Protein AF-A0A7S0Y245-F1 (afdb_monomer_lite)

Foldseek 3Di:
DFDKDQQDPVNCVVPDDPDDGDIDTPPPDDPCVVVVVVVVVVVVVVVVVVVVVVDDDDPPPDDPVPDDPDDDPDPPPPPPDDDPPVRLVPDPVNVVLVCLVVVVVVVLVVCLVCVLVCLCPVCCVVCVPQSDPVVSVVRSVVVVVCVVVVVVVCVVVCVVVDVVVVSVVSVVVVVVVVCVVVVD

Structure (mmCIF, N/CA/C/O backbone):
data_AF-A0A7S0Y245-F1
#
_entry.id   AF-A0A7S0Y245-F1
#
loop_
_atom_site.group_PDB
_atom_site.id
_atom_site.type_symbol
_atom_site.label_atom_id
_atom_site.label_alt_id
_atom_site.label_comp_id
_atom_site.label_asym_id
_atom_site.label_entity_id
_atom_site.label_seq_id
_atom_site.pdbx_PDB_ins_code
_atom_site.Cartn_x
_atom_site.Cartn_y
_atom_site.Cartn_z
_atom_site.occupancy
_atom_site.B_iso_or_equiv
_atom_site.auth_seq_id
_atom_site.auth_comp_id
_atom_site.auth_asym_id
_atom_site.auth_atom_id
_atom_site.pdbx_PDB_model_num
ATOM 1 N N . MET A 1 1 ? 28.113 25.162 -13.984 1.00 54.78 1 MET A N 1
ATOM 2 C CA . MET A 1 1 ? 28.474 23.832 -14.514 1.00 54.78 1 MET A CA 1
ATOM 3 C C . MET A 1 1 ? 27.223 23.240 -15.124 1.00 54.78 1 MET A C 1
ATOM 5 O O . MET A 1 1 ? 26.191 23.289 -14.471 1.00 54.78 1 MET A O 1
ATOM 9 N N . VAL A 1 2 ? 27.290 22.797 -16.376 1.00 67.00 2 VAL A N 1
ATOM 10 C CA . VAL A 1 2 ? 26.172 22.133 -17.057 1.00 67.00 2 VAL A CA 1
ATOM 11 C C . VAL A 1 2 ? 26.374 20.635 -16.874 1.00 67.00 2 VAL A C 1
ATOM 13 O O . VAL A 1 2 ? 27.465 20.142 -17.151 1.00 67.00 2 VAL A O 1
ATOM 16 N N . GLU A 1 3 ? 25.368 19.943 -16.348 1.00 74.00 3 GLU A N 1
ATOM 17 C CA . GLU A 1 3 ? 25.430 18.500 -16.125 1.00 74.00 3 GLU A CA 1
ATOM 18 C C . GLU A 1 3 ? 25.035 17.766 -17.405 1.00 74.00 3 GLU A C 1
ATOM 20 O O . GLU A 1 3 ? 24.059 18.112 -18.081 1.00 74.00 3 GLU A O 1
ATOM 25 N N . VAL A 1 4 ? 25.846 16.780 -17.765 1.00 76.06 4 VAL A N 1
ATOM 26 C CA . VAL A 1 4 ? 25.784 16.113 -19.056 1.00 76.06 4 VAL A CA 1
ATOM 27 C C . VAL A 1 4 ? 25.908 14.617 -18.829 1.00 76.06 4 VAL A C 1
ATOM 29 O O . VAL A 1 4 ? 26.829 14.168 -18.148 1.00 76.06 4 VAL A O 1
ATOM 32 N N . VAL A 1 5 ? 24.989 13.851 -19.412 1.00 74.50 5 VAL A N 1
ATOM 33 C CA . VAL A 1 5 ? 24.992 12.387 -19.345 1.00 74.50 5 VAL A CA 1
ATOM 34 C C . VAL A 1 5 ? 25.409 11.845 -20.704 1.00 74.50 5 VAL A C 1
ATOM 36 O O . VAL A 1 5 ? 24.836 12.201 -21.734 1.00 74.50 5 VAL A O 1
ATOM 39 N N . VAL A 1 6 ? 26.426 10.986 -20.703 1.00 74.94 6 VAL A N 1
ATOM 40 C CA . VAL A 1 6 ? 26.866 10.260 -21.896 1.00 74.94 6 VAL A CA 1
ATOM 41 C C . VAL A 1 6 ? 26.068 8.964 -21.960 1.00 74.94 6 VAL A C 1
ATOM 43 O O . VAL A 1 6 ? 26.222 8.111 -21.091 1.00 74.94 6 VAL A O 1
ATOM 46 N N . ALA A 1 7 ? 25.198 8.832 -22.959 1.00 69.81 7 ALA A N 1
ATOM 47 C CA . ALA A 1 7 ? 24.429 7.613 -23.177 1.00 69.81 7 ALA A CA 1
ATOM 48 C C . ALA A 1 7 ? 25.234 6.651 -24.060 1.00 69.81 7 ALA A C 1
ATOM 50 O O . ALA A 1 7 ? 25.533 6.974 -25.215 1.00 69.81 7 ALA A O 1
ATOM 51 N N . GLY A 1 8 ? 25.584 5.482 -23.518 1.00 70.56 8 GLY A N 1
ATOM 52 C CA . GLY A 1 8 ? 26.242 4.409 -24.269 1.00 70.56 8 GLY A CA 1
ATOM 53 C C . GLY A 1 8 ? 25.249 3.439 -24.919 1.00 70.56 8 GLY A C 1
ATOM 54 O O . GLY A 1 8 ? 24.045 3.487 -24.657 1.00 70.56 8 GLY A O 1
ATOM 55 N N . ALA A 1 9 ? 25.759 2.491 -25.712 1.00 63.03 9 ALA A N 1
ATOM 56 C CA . ALA A 1 9 ? 24.969 1.443 -26.376 1.00 63.03 9 ALA A CA 1
ATOM 57 C C . ALA A 1 9 ? 24.029 0.677 -25.416 1.00 63.03 9 ALA A C 1
ATOM 59 O O . ALA A 1 9 ? 22.904 0.314 -25.764 1.00 63.03 9 ALA A O 1
ATOM 60 N N . SER A 1 10 ? 24.472 0.464 -24.172 1.00 63.22 10 SER A N 1
ATOM 61 C CA . SER A 1 10 ? 23.702 -0.200 -23.113 1.00 63.22 10 SER A CA 1
ATOM 62 C C . SER A 1 10 ? 22.519 0.620 -22.596 1.00 63.22 10 SER A C 1
ATOM 64 O O . SER A 1 10 ? 21.531 0.041 -22.143 1.00 63.22 10 SER A O 1
ATOM 66 N N . ASP A 1 11 ? 22.603 1.949 -22.653 1.00 63.16 11 ASP A N 1
ATOM 67 C CA . ASP A 1 11 ? 21.541 2.848 -22.194 1.00 63.16 11 ASP A CA 1
ATOM 68 C C . ASP A 1 11 ? 20.486 3.021 -23.285 1.00 63.16 11 ASP A C 1
ATOM 70 O O . ASP A 1 11 ? 19.287 2.941 -23.014 1.00 63.16 11 ASP A O 1
ATOM 74 N N . VAL A 1 12 ? 20.923 3.121 -24.542 1.00 63.62 12 VAL A N 1
ATOM 75 C CA . VAL A 1 12 ? 20.039 3.115 -25.716 1.00 63.62 12 VAL A CA 1
ATOM 76 C C . VAL A 1 12 ? 19.180 1.842 -25.752 1.00 63.62 12 VAL A C 1
ATOM 78 O O . VAL A 1 12 ? 17.969 1.912 -25.970 1.00 63.62 12 VAL A O 1
ATOM 81 N N . ALA A 1 13 ? 19.773 0.684 -25.438 1.00 61.53 13 ALA A N 1
ATOM 82 C CA . ALA A 1 13 ? 19.056 -0.588 -25.353 1.00 61.53 13 ALA A CA 1
ATOM 83 C C . ALA A 1 13 ? 18.045 -0.662 -24.187 1.00 61.53 13 ALA A C 1
ATOM 85 O O . ALA A 1 13 ? 17.036 -1.357 -24.300 1.00 61.53 13 ALA A O 1
ATOM 86 N N . LYS A 1 14 ? 18.287 0.044 -23.071 1.00 61.88 14 LYS A N 1
ATOM 87 C CA . LYS A 1 14 ? 17.397 0.052 -21.891 1.00 61.88 14 LYS A CA 1
ATOM 88 C C . LYS A 1 14 ? 16.208 1.004 -22.025 1.00 61.88 14 LYS A C 1
ATOM 90 O O . LYS A 1 14 ? 15.154 0.712 -21.462 1.00 61.88 14 LYS A O 1
ATOM 95 N N . TYR A 1 15 ? 16.368 2.127 -22.726 1.00 63.91 15 TYR A N 1
ATOM 96 C CA . TYR A 1 15 ? 15.364 3.199 -22.766 1.00 63.91 15 TYR A CA 1
ATOM 97 C C . TYR A 1 15 ? 14.567 3.288 -24.081 1.00 63.91 15 TYR A C 1
ATOM 99 O O . TYR A 1 15 ? 13.539 3.961 -24.111 1.00 63.91 15 TYR A O 1
ATOM 107 N N . GLY A 1 16 ? 14.947 2.537 -25.122 1.00 61.72 16 GLY A N 1
ATOM 108 C CA . GLY A 1 16 ? 14.092 2.288 -26.289 1.00 61.72 16 GLY A CA 1
ATOM 109 C C . GLY A 1 16 ? 14.077 3.384 -27.366 1.00 61.72 16 GLY A C 1
ATOM 110 O O . GLY A 1 16 ? 14.653 4.459 -27.219 1.00 61.72 16 GLY A O 1
ATOM 111 N N . ALA A 1 17 ? 13.445 3.037 -28.497 1.00 52.50 17 ALA A N 1
ATOM 112 C CA . ALA A 1 17 ? 13.579 3.645 -29.825 1.00 52.50 17 ALA A CA 1
ATOM 113 C C . ALA A 1 17 ? 13.419 5.178 -29.854 1.00 52.50 17 ALA A C 1
ATOM 115 O O . ALA A 1 17 ? 12.311 5.705 -29.785 1.00 52.50 17 ALA A O 1
ATOM 116 N N . GLY A 1 18 ? 14.541 5.884 -30.003 1.00 59.34 18 GLY A N 1
ATOM 117 C CA . GLY A 1 18 ? 14.590 7.347 -30.109 1.00 59.34 18 GLY A CA 1
ATOM 118 C C . GLY A 1 18 ? 15.861 7.968 -29.529 1.00 59.34 18 GLY A C 1
ATOM 119 O O . GLY A 1 18 ? 16.191 9.101 -29.863 1.00 59.34 18 GLY A O 1
ATOM 120 N N . LEU A 1 19 ? 16.596 7.221 -28.703 1.00 64.50 19 LEU A N 1
ATOM 121 C CA . LEU A 1 19 ? 17.898 7.626 -28.177 1.00 64.50 19 LEU A CA 1
ATOM 122 C C . LEU A 1 19 ? 19.015 7.123 -29.097 1.00 64.50 19 LEU A C 1
ATOM 124 O O . LEU A 1 19 ? 19.114 5.930 -29.367 1.00 64.50 19 LEU A O 1
ATOM 128 N N . GLN A 1 20 ? 19.848 8.036 -29.589 1.00 67.94 20 GLN A N 1
ATOM 129 C CA . GLN A 1 20 ? 21.112 7.713 -30.258 1.00 67.94 20 GLN A CA 1
ATOM 130 C C . GLN A 1 20 ? 22.269 7.801 -29.255 1.00 67.94 20 GLN A C 1
ATOM 132 O O . GLN A 1 20 ? 22.167 8.510 -28.254 1.00 67.94 20 GLN A O 1
ATOM 137 N N . GLU A 1 21 ? 23.368 7.092 -29.501 1.00 68.44 21 GLU A N 1
ATOM 138 C CA . GLU A 1 21 ? 24.581 7.231 -28.689 1.00 68.44 21 GLU A CA 1
ATOM 139 C C . GLU A 1 21 ? 25.070 8.680 -28.752 1.00 68.44 21 GLU A C 1
ATOM 141 O O . GLU A 1 21 ? 25.194 9.259 -29.834 1.00 68.44 21 GLU A O 1
ATOM 146 N N . GLY A 1 22 ? 25.291 9.301 -27.596 1.00 73.44 22 GLY A N 1
ATOM 147 C CA . GLY A 1 22 ? 25.577 10.725 -27.580 1.00 73.44 22 GLY A CA 1
ATOM 148 C C . GLY A 1 22 ? 25.562 11.371 -26.208 1.00 73.44 22 GLY A C 1
ATOM 149 O O . GLY A 1 22 ? 25.354 10.746 -25.167 1.00 73.44 22 GLY A O 1
ATOM 150 N N . VAL A 1 23 ? 25.827 12.668 -26.242 1.00 72.06 23 VAL A N 1
ATOM 151 C CA . VAL A 1 23 ? 26.006 13.527 -25.080 1.00 72.06 23 VAL A CA 1
ATOM 152 C C . VAL A 1 23 ? 24.716 14.320 -24.883 1.00 72.06 23 VAL A C 1
ATOM 154 O O . VAL A 1 23 ? 24.406 15.203 -25.682 1.00 72.06 23 VAL A O 1
ATOM 157 N N . TYR A 1 24 ? 23.952 13.994 -23.841 1.00 73.44 24 TYR A N 1
ATOM 158 C CA . TYR A 1 24 ? 22.653 14.610 -23.570 1.00 73.44 24 TYR A CA 1
ATOM 159 C C . TYR A 1 24 ? 22.734 15.599 -22.409 1.00 73.44 24 TYR A C 1
ATOM 161 O O . TYR A 1 24 ? 23.321 15.320 -21.362 1.00 73.44 24 TYR A O 1
ATOM 169 N N . LEU A 1 25 ? 22.092 16.755 -22.585 1.00 73.38 25 LEU A N 1
ATOM 170 C CA . LEU A 1 25 ? 21.912 17.742 -21.524 1.00 73.38 25 LEU A CA 1
ATOM 171 C C . LEU A 1 25 ? 20.852 17.251 -20.534 1.00 73.38 25 LEU A C 1
ATOM 173 O O . LEU A 1 25 ? 19.720 16.942 -20.932 1.00 73.38 25 LEU A O 1
ATOM 177 N N . VAL A 1 26 ? 21.200 17.214 -19.246 1.00 66.88 26 VAL A N 1
ATOM 178 C CA . VAL A 1 26 ? 20.272 16.825 -18.174 1.00 66.88 26 VAL A CA 1
ATOM 179 C C . VAL A 1 26 ? 19.073 17.783 -18.161 1.00 66.88 26 VAL A C 1
ATOM 181 O O . VAL A 1 26 ? 19.237 18.998 -18.108 1.00 66.88 26 VAL A O 1
ATOM 184 N N . GLY A 1 27 ? 17.857 17.231 -18.251 1.00 67.06 27 GLY A N 1
ATOM 185 C CA . GLY A 1 27 ? 16.599 17.995 -18.246 1.00 67.06 27 GLY A CA 1
ATOM 186 C C . GLY A 1 27 ? 16.043 18.401 -19.619 1.00 67.06 27 GLY A C 1
ATOM 187 O O . GLY A 1 27 ? 14.970 18.991 -19.675 1.00 67.06 27 GLY A O 1
ATOM 188 N N . SER A 1 28 ? 16.717 18.067 -20.725 1.00 65.94 28 SER A N 1
ATOM 189 C CA . SER A 1 28 ? 16.228 18.367 -22.087 1.00 65.94 28 SER A CA 1
ATOM 190 C C . SER A 1 28 ? 15.170 17.385 -22.622 1.00 65.94 28 SER A C 1
ATOM 192 O O . SER A 1 28 ? 14.517 17.665 -23.625 1.00 65.94 28 SER A O 1
ATOM 194 N N . GLY A 1 29 ? 14.981 16.241 -21.956 1.00 67.00 29 GLY A N 1
ATOM 195 C CA . GLY A 1 29 ? 14.004 15.215 -22.329 1.00 67.00 29 GLY A CA 1
ATOM 196 C C . GLY A 1 29 ? 12.701 15.294 -21.529 1.00 67.00 29 GLY A C 1
ATOM 197 O O . GLY A 1 29 ? 12.703 15.613 -20.342 1.00 67.00 29 GLY A O 1
ATOM 198 N N . SER A 1 30 ? 11.582 14.932 -22.162 1.00 69.56 30 SER A N 1
ATOM 199 C CA . SER A 1 30 ? 10.317 14.684 -21.463 1.00 69.56 30 SER A CA 1
ATOM 200 C C . SER A 1 30 ? 10.214 13.206 -21.105 1.00 69.56 30 SER A C 1
ATOM 202 O O . SER A 1 30 ? 10.137 12.351 -21.982 1.00 69.56 30 SER A O 1
ATOM 204 N N . THR A 1 31 ? 10.172 12.895 -19.811 1.00 73.62 31 THR A N 1
ATOM 205 C CA . THR A 1 31 ? 9.970 11.523 -19.315 1.00 73.62 31 THR A CA 1
ATOM 206 C C . THR A 1 31 ? 8.516 11.058 -19.433 1.00 73.62 31 THR A C 1
ATOM 208 O O . THR A 1 31 ? 8.203 9.928 -19.069 1.00 73.62 31 THR A O 1
ATOM 211 N N . GLY A 1 32 ? 7.592 11.937 -19.854 1.00 80.00 32 GLY A N 1
ATOM 212 C CA . GLY A 1 32 ? 6.148 11.674 -19.863 1.00 80.00 32 GLY A CA 1
ATOM 213 C C . GLY A 1 32 ? 5.521 11.513 -18.468 1.00 80.00 32 GLY A C 1
ATOM 214 O O . GLY A 1 32 ? 4.297 11.459 -18.352 1.00 80.00 32 GLY A O 1
ATOM 215 N N . ALA A 1 33 ? 6.329 11.500 -17.401 1.00 82.25 33 ALA A N 1
ATOM 216 C CA . ALA A 1 33 ? 5.885 11.262 -16.031 1.00 82.25 33 ALA A CA 1
ATOM 217 C C . ALA A 1 33 ? 4.869 12.311 -15.561 1.00 82.25 33 ALA A C 1
ATOM 219 O O . ALA A 1 33 ? 3.870 11.958 -14.945 1.00 82.25 33 ALA A O 1
ATOM 220 N N . GLY A 1 34 ? 5.072 13.587 -15.913 1.00 85.88 34 GLY A N 1
ATOM 221 C CA . GLY A 1 34 ? 4.124 14.659 -15.590 1.00 85.88 34 GLY A CA 1
ATOM 222 C C . GLY A 1 34 ? 2.731 14.403 -16.171 1.00 85.88 34 GLY A C 1
ATOM 223 O O . GLY A 1 34 ? 1.740 14.457 -15.448 1.00 85.88 34 GLY A O 1
ATOM 224 N N . MET A 1 35 ? 2.654 14.018 -17.450 1.00 86.31 35 MET A N 1
ATOM 225 C CA . MET A 1 35 ? 1.385 13.666 -18.101 1.00 86.31 35 MET A CA 1
ATOM 226 C C . MET A 1 35 ? 0.756 12.406 -17.491 1.00 86.31 35 MET A C 1
ATOM 228 O O . MET A 1 35 ? -0.461 12.353 -17.301 1.00 86.31 35 MET A O 1
ATOM 232 N N . ALA A 1 36 ? 1.564 11.409 -17.125 1.00 88.94 36 ALA A N 1
ATOM 233 C CA . ALA A 1 36 ? 1.085 10.216 -16.429 1.00 88.94 36 ALA A CA 1
ATOM 234 C C . ALA A 1 36 ? 0.491 10.552 -15.045 1.00 88.94 36 ALA A C 1
ATOM 236 O O . ALA A 1 36 ? -0.599 10.092 -14.710 1.00 88.94 36 ALA A O 1
ATOM 237 N N . PHE A 1 37 ? 1.141 11.414 -14.258 1.00 91.81 37 PHE A N 1
ATOM 238 C CA . PHE A 1 37 ? 0.593 11.864 -12.976 1.00 91.81 37 PHE A CA 1
ATOM 239 C C . PHE A 1 37 ? -0.685 12.688 -13.148 1.00 91.81 37 PHE A C 1
ATOM 241 O O . PHE A 1 37 ? -1.641 12.471 -12.406 1.00 91.81 37 PHE A O 1
ATOM 248 N N . CYS A 1 38 ? -0.747 13.583 -14.139 1.00 92.75 38 CYS A N 1
ATOM 249 C CA . CYS A 1 38 ? -1.952 14.369 -14.419 1.00 92.75 38 CYS A CA 1
ATOM 250 C C . CYS A 1 38 ? -3.141 13.490 -14.833 1.00 92.75 38 CYS A C 1
ATOM 252 O O . CYS A 1 38 ? -4.253 13.698 -14.348 1.00 92.75 38 CYS A O 1
ATOM 254 N N . THR A 1 39 ? -2.918 12.494 -15.695 1.00 94.69 39 THR A N 1
ATOM 255 C CA . THR A 1 39 ? -3.976 11.556 -16.112 1.00 94.69 39 THR A CA 1
ATOM 256 C C . THR A 1 39 ? -4.468 10.707 -14.941 1.00 94.69 39 THR A C 1
ATOM 258 O O . THR A 1 39 ? -5.676 10.636 -14.713 1.00 94.69 39 THR A O 1
ATOM 261 N N . LEU A 1 40 ? -3.558 10.143 -14.140 1.00 93.56 40 LEU A N 1
ATOM 262 C CA . LEU A 1 40 ? -3.911 9.405 -12.923 1.00 93.56 40 LEU A CA 1
ATOM 263 C C . LEU A 1 40 ? -4.677 10.279 -11.923 1.00 93.56 40 LEU A C 1
ATOM 265 O O . LEU A 1 40 ? -5.708 9.848 -11.413 1.00 93.56 40 LEU A O 1
ATOM 269 N N . ALA A 1 41 ? -4.223 11.510 -11.675 1.00 93.06 41 ALA A N 1
ATOM 270 C CA . ALA A 1 41 ? -4.887 12.442 -10.766 1.00 93.06 41 ALA A CA 1
ATOM 271 C C . ALA A 1 41 ? -6.304 12.796 -11.239 1.00 93.06 41 ALA A C 1
ATOM 273 O O . ALA A 1 41 ? -7.236 12.776 -10.435 1.00 93.06 41 ALA A O 1
ATOM 274 N N . GLY A 1 42 ? -6.486 13.065 -12.536 1.00 96.62 42 GLY A N 1
ATOM 275 C CA . GLY A 1 42 ? -7.797 13.357 -13.118 1.00 96.62 42 GLY A CA 1
ATOM 276 C C . GLY A 1 42 ? -8.774 12.190 -12.972 1.00 96.62 42 GLY A C 1
ATOM 277 O O . GLY A 1 42 ? -9.888 12.373 -12.477 1.00 96.62 42 GLY A O 1
ATOM 278 N N . VAL A 1 43 ? -8.336 10.976 -13.323 1.00 96.75 43 VAL A N 1
ATOM 279 C CA . VAL A 1 43 ? -9.145 9.754 -13.178 1.00 96.75 43 VAL A CA 1
ATOM 280 C C . VAL A 1 43 ? -9.493 9.495 -11.710 1.00 96.75 43 VAL A C 1
ATOM 282 O O . VAL A 1 43 ? -10.648 9.213 -11.388 1.00 96.75 43 VAL A O 1
ATOM 285 N N . HIS A 1 44 ? -8.521 9.623 -10.805 1.00 93.44 44 HIS A N 1
ATOM 286 C CA . HIS A 1 44 ? -8.737 9.376 -9.381 1.00 93.44 44 HIS A CA 1
ATOM 287 C C . HIS A 1 44 ? -9.684 10.409 -8.757 1.00 93.44 44 HIS A C 1
ATOM 289 O O . HIS A 1 44 ? -10.572 10.047 -7.988 1.00 93.44 44 HIS A O 1
ATOM 295 N N . CYS A 1 45 ? -9.550 11.682 -9.137 1.00 95.25 45 CYS A N 1
ATOM 296 C CA . CYS A 1 45 ? -10.450 12.752 -8.714 1.00 95.25 45 CYS A CA 1
ATOM 297 C C . CYS A 1 45 ? -11.895 12.470 -9.152 1.00 95.25 45 CYS A C 1
ATOM 299 O O . CYS A 1 45 ? -12.805 12.485 -8.322 1.00 95.25 45 CYS A O 1
ATOM 301 N N . ALA A 1 46 ? -12.102 12.120 -10.425 1.00 95.56 46 ALA A N 1
ATOM 302 C CA . ALA A 1 46 ? -13.426 11.777 -10.941 1.00 95.56 46 ALA A CA 1
ATOM 303 C C . ALA A 1 46 ? -14.049 10.588 -10.186 1.00 95.56 46 ALA A C 1
ATOM 305 O O . ALA A 1 46 ? -15.208 10.655 -9.775 1.00 95.56 46 ALA A O 1
ATOM 306 N N . ALA A 1 47 ? -13.271 9.530 -9.938 1.00 94.06 47 ALA A N 1
ATOM 307 C CA . ALA A 1 47 ? -13.733 8.366 -9.183 1.00 94.06 47 ALA A CA 1
ATOM 308 C C . ALA A 1 47 ? -14.139 8.720 -7.739 1.00 94.06 47 ALA A C 1
ATOM 310 O O . ALA A 1 47 ? -15.176 8.257 -7.260 1.00 94.06 47 ALA A O 1
ATOM 311 N N . MET A 1 48 ? -13.364 9.568 -7.056 1.00 93.75 48 MET A N 1
ATOM 312 C CA . MET A 1 48 ? -13.664 10.004 -5.686 1.00 93.75 48 MET A CA 1
ATOM 313 C C . MET A 1 48 ? -14.920 10.880 -5.613 1.00 93.75 48 MET A C 1
ATOM 315 O O . MET A 1 48 ? -15.733 10.700 -4.704 1.00 93.75 48 MET A O 1
ATOM 319 N N . LEU A 1 49 ? -15.126 11.777 -6.583 1.00 93.88 49 LEU A N 1
ATOM 320 C CA . LEU A 1 49 ? -16.341 12.595 -6.673 1.00 93.88 49 LEU A CA 1
ATOM 321 C C . LEU A 1 49 ? -17.588 11.726 -6.847 1.00 93.88 49 LEU A C 1
ATOM 323 O O . LEU A 1 49 ? -18.554 11.885 -6.099 1.00 93.88 49 LEU A O 1
ATOM 327 N N . VAL A 1 50 ? -17.535 10.758 -7.764 1.00 94.19 50 VAL A N 1
ATOM 328 C CA . VAL A 1 50 ? -18.617 9.786 -7.962 1.00 94.19 50 VAL A CA 1
ATOM 329 C C . VAL A 1 50 ? -18.873 8.990 -6.678 1.00 94.19 50 VAL A C 1
ATOM 331 O O . VAL A 1 50 ? -20.021 8.864 -6.257 1.00 94.19 50 VAL A O 1
ATOM 334 N N . GLY A 1 51 ? -17.820 8.514 -6.005 1.00 89.19 51 GLY A N 1
ATOM 335 C CA . GLY A 1 51 ? -17.932 7.802 -4.728 1.00 89.19 51 GLY A CA 1
ATOM 336 C C . GLY A 1 51 ? -18.611 8.632 -3.634 1.00 89.19 51 GLY A C 1
ATOM 337 O O . GLY A 1 51 ? -19.495 8.132 -2.938 1.00 89.19 51 GLY A O 1
ATOM 338 N N . SER A 1 52 ? -18.260 9.915 -3.520 1.00 89.06 52 SER A N 1
ATOM 339 C CA . SER A 1 52 ? -18.841 10.823 -2.522 1.00 89.06 52 SER A CA 1
ATOM 340 C C . SER A 1 52 ? -20.359 10.985 -2.651 1.00 89.06 52 SER A C 1
ATOM 342 O O . SER A 1 52 ? -21.046 11.137 -1.644 1.00 89.06 52 SER A O 1
ATOM 344 N N . TRP A 1 53 ? -20.909 10.874 -3.865 1.00 89.50 53 TRP A N 1
ATOM 345 C CA . TRP A 1 53 ? -22.356 10.943 -4.081 1.00 89.50 53 TRP A CA 1
ATOM 346 C C . TRP A 1 53 ? -23.105 9.698 -3.594 1.00 89.50 53 TRP A C 1
ATOM 348 O O . TRP A 1 53 ? -24.292 9.791 -3.266 1.00 89.50 53 TRP A O 1
ATOM 358 N N . PHE A 1 54 ? -22.430 8.548 -3.511 1.00 87.25 54 PHE A N 1
ATOM 359 C CA . PHE A 1 54 ? -23.021 7.300 -3.026 1.00 87.25 54 PHE A CA 1
ATOM 360 C C . PHE A 1 54 ? -22.998 7.172 -1.498 1.00 87.25 54 PHE A C 1
ATOM 362 O O . PHE A 1 54 ? -23.896 6.551 -0.926 1.00 87.25 54 PHE A O 1
ATOM 369 N N . PHE A 1 55 ? -22.014 7.766 -0.817 1.00 81.38 55 PHE A N 1
ATOM 370 C CA . PHE A 1 55 ? -21.914 7.690 0.641 1.00 81.38 55 PHE A CA 1
ATOM 371 C C . PHE A 1 55 ? -22.872 8.673 1.324 1.00 81.38 55 PHE A C 1
ATOM 373 O O . PHE A 1 55 ? -22.607 9.868 1.427 1.00 81.38 55 PHE A O 1
ATOM 380 N N . LYS A 1 56 ? -23.984 8.155 1.853 1.00 79.44 56 LYS A N 1
ATOM 381 C CA . LYS A 1 56 ? -24.878 8.890 2.758 1.00 79.44 56 LYS A CA 1
ATOM 382 C C . LYS A 1 56 ? -24.798 8.292 4.152 1.00 79.44 56 LYS A C 1
ATOM 384 O O . LYS A 1 56 ? -24.870 7.074 4.306 1.00 79.44 56 LYS A O 1
ATOM 389 N N . LEU A 1 57 ? -24.674 9.149 5.163 1.00 77.81 57 LEU A N 1
ATOM 390 C CA . LEU A 1 57 ? -24.737 8.700 6.547 1.00 77.81 57 LEU A CA 1
ATOM 391 C C . LEU A 1 57 ? -26.158 8.198 6.852 1.00 77.81 57 LEU A C 1
ATOM 393 O O . LEU A 1 57 ? -27.134 8.834 6.434 1.00 77.81 57 LEU A O 1
ATOM 397 N N . PRO A 1 58 ? -26.298 7.071 7.570 1.00 79.44 58 PRO A N 1
ATOM 398 C CA . PRO A 1 58 ? -27.589 6.678 8.111 1.00 79.44 58 PRO A CA 1
ATOM 399 C C . PRO A 1 58 ? -28.089 7.764 9.072 1.00 79.44 58 PRO A C 1
ATOM 401 O O . PRO A 1 58 ? -27.300 8.456 9.712 1.00 79.44 58 PRO A O 1
ATOM 404 N N . ARG A 1 59 ? -29.413 7.924 9.159 1.00 77.94 59 ARG A N 1
ATOM 405 C CA . ARG A 1 59 ? -30.027 8.844 10.126 1.00 77.94 59 ARG A CA 1
ATOM 406 C C . ARG A 1 59 ? -29.705 8.394 11.550 1.00 77.94 59 ARG A C 1
ATOM 408 O O . ARG A 1 59 ? -29.628 7.191 11.810 1.00 77.94 59 ARG A O 1
ATOM 415 N N . ASP A 1 60 ? -29.597 9.353 12.463 1.00 74.88 60 ASP A N 1
ATOM 416 C CA . ASP A 1 60 ? -29.420 9.069 13.885 1.00 74.88 60 ASP A CA 1
ATOM 417 C C . ASP A 1 60 ? -30.541 8.145 14.386 1.00 74.88 60 ASP A C 1
ATOM 419 O O . ASP A 1 60 ? -31.725 8.378 14.137 1.00 74.88 60 ASP A O 1
ATOM 423 N N . GLY A 1 61 ? -30.157 7.048 15.045 1.00 73.38 61 GLY A N 1
ATOM 424 C CA . GLY A 1 61 ? -31.089 6.038 15.558 1.00 73.38 61 GLY A CA 1
ATOM 425 C C . GLY A 1 61 ? -31.602 5.021 14.531 1.00 73.38 61 GLY A C 1
ATOM 426 O O . GLY A 1 61 ? -32.492 4.235 14.858 1.00 73.38 61 GLY A O 1
ATOM 427 N N . TRP A 1 62 ? -31.070 4.991 13.304 1.00 75.88 62 TRP A N 1
ATOM 428 C CA . TRP A 1 62 ? -31.432 3.953 12.338 1.00 75.88 62 TRP A CA 1
ATOM 429 C C . TRP A 1 62 ? -30.923 2.575 12.788 1.00 75.88 62 TRP A C 1
ATOM 431 O O . TRP A 1 62 ? -29.719 2.353 12.910 1.00 75.88 62 TRP A O 1
ATOM 441 N N . ALA A 1 63 ? -31.850 1.637 12.984 1.00 73.94 63 ALA A N 1
ATOM 442 C CA . ALA A 1 63 ? -31.568 0.220 13.179 1.00 73.94 63 ALA A CA 1
ATOM 443 C C . ALA A 1 63 ? -32.245 -0.599 12.062 1.00 73.94 63 ALA A C 1
ATOM 445 O O . ALA A 1 63 ? -33.359 -0.255 11.644 1.00 73.94 63 ALA A O 1
ATOM 446 N N . PRO A 1 64 ? -31.619 -1.686 11.570 1.00 77.94 64 PRO A N 1
ATOM 447 C CA . PRO A 1 64 ? -32.259 -2.573 10.606 1.00 77.94 64 PRO A CA 1
ATOM 448 C C . PRO A 1 64 ? -33.553 -3.158 11.192 1.00 77.94 64 PRO A C 1
ATOM 450 O O . PRO A 1 64 ? -33.605 -3.514 12.371 1.00 77.94 64 PRO A O 1
ATOM 453 N N . LYS A 1 65 ? -34.608 -3.292 10.375 1.00 77.12 65 LYS A N 1
ATOM 454 C CA . LYS A 1 65 ? -35.867 -3.921 10.814 1.00 77.12 65 LYS A CA 1
ATOM 455 C C . LYS A 1 65 ? -35.586 -5.339 11.331 1.00 77.12 65 LYS A C 1
ATOM 457 O O . LYS A 1 65 ? -35.069 -6.163 10.586 1.00 77.12 65 LYS A O 1
ATOM 462 N N . GLY A 1 66 ? -35.945 -5.611 12.588 1.00 78.06 66 GLY A N 1
ATOM 463 C CA . GLY A 1 66 ? -35.749 -6.917 13.232 1.00 78.06 66 GLY A CA 1
ATOM 464 C C . GLY A 1 66 ? -34.372 -7.134 13.871 1.00 78.06 66 GLY A C 1
ATOM 465 O O . GLY A 1 66 ? -34.084 -8.246 14.304 1.00 78.06 66 GLY A O 1
ATOM 466 N N . TRP A 1 67 ? -33.517 -6.109 13.951 1.00 72.88 67 TRP A N 1
ATOM 467 C CA . TRP A 1 67 ? -32.220 -6.229 14.614 1.00 72.88 67 TRP A CA 1
ATOM 468 C C . TRP A 1 67 ? -32.363 -6.150 16.138 1.00 72.88 67 TRP A C 1
ATOM 470 O O . TRP A 1 67 ? -32.626 -5.086 16.698 1.00 72.88 67 TRP A O 1
ATOM 480 N N . THR A 1 68 ? -32.178 -7.281 16.816 1.00 70.81 68 THR A N 1
ATOM 481 C CA . THR A 1 68 ? -31.997 -7.339 18.270 1.00 70.81 68 THR A CA 1
ATOM 482 C C . THR A 1 68 ? -30.501 -7.341 18.586 1.00 70.81 68 THR A C 1
ATOM 484 O O . THR A 1 68 ? -29.781 -8.163 18.010 1.00 70.81 68 THR A O 1
ATOM 487 N N . PRO A 1 69 ? -30.005 -6.466 19.479 1.00 69.75 69 PRO A N 1
ATOM 488 C CA . PRO A 1 69 ? -28.587 -6.427 19.810 1.00 69.75 69 PRO A CA 1
ATOM 489 C C . PRO A 1 69 ? -28.141 -7.787 20.373 1.00 69.75 69 PRO A C 1
ATOM 491 O O . PRO A 1 69 ? -28.823 -8.332 21.246 1.00 69.75 69 PRO A O 1
ATOM 494 N N . PRO A 1 70 ? -27.025 -8.362 19.885 1.00 68.56 70 PRO A N 1
ATOM 495 C CA . PRO A 1 70 ? -26.520 -9.620 20.414 1.00 68.56 70 PRO A CA 1
ATOM 496 C C . PRO A 1 70 ? -26.182 -9.459 21.906 1.00 68.56 70 PRO A C 1
ATOM 498 O O . PRO A 1 70 ? -25.637 -8.419 22.293 1.00 68.56 70 PRO A O 1
ATOM 501 N N . PRO A 1 71 ? -26.498 -10.456 22.754 1.00 61.22 71 PRO A N 1
ATOM 502 C CA . PRO A 1 71 ? -26.206 -10.386 24.180 1.00 61.22 71 PRO A CA 1
ATOM 503 C C . PRO A 1 71 ? -24.699 -10.204 24.381 1.00 61.22 71 PRO A C 1
ATOM 505 O O . PRO A 1 71 ? -23.898 -10.988 23.867 1.00 61.22 71 PRO A O 1
ATOM 508 N N . GLN A 1 72 ? -24.303 -9.149 25.102 1.00 57.69 72 GLN A N 1
ATOM 509 C CA . GLN A 1 72 ? -22.896 -8.951 25.434 1.00 57.69 72 GLN A CA 1
ATOM 510 C C . GLN A 1 72 ? -22.421 -10.119 26.314 1.00 57.69 72 GLN A C 1
ATOM 512 O O . GLN A 1 72 ? -23.062 -10.412 27.327 1.00 57.69 72 GLN A O 1
ATOM 517 N N . PRO A 1 73 ? -21.309 -10.789 25.963 1.00 55.00 73 PRO A N 1
ATOM 518 C CA . PRO A 1 73 ? -20.774 -11.857 26.790 1.00 55.00 73 PRO A CA 1
ATOM 519 C C . PRO A 1 73 ? -20.375 -11.304 28.163 1.00 55.00 73 PRO A C 1
ATOM 521 O O . PRO A 1 73 ? -19.683 -10.286 28.258 1.00 55.00 73 PRO A O 1
ATOM 524 N N . ALA A 1 74 ? -20.803 -11.979 29.232 1.00 41.81 74 ALA A N 1
ATOM 525 C CA . ALA A 1 74 ? -20.425 -11.638 30.599 1.00 41.81 74 ALA A CA 1
ATOM 526 C C . ALA A 1 74 ? -18.888 -11.654 30.726 1.00 41.81 74 ALA A C 1
ATOM 528 O O . ALA A 1 74 ? -18.251 -12.679 30.494 1.00 41.81 74 ALA A O 1
ATOM 529 N N . GLY A 1 75 ? -18.289 -10.497 31.030 1.00 50.34 75 GLY A N 1
ATOM 530 C CA . GLY A 1 75 ? -16.831 -10.316 31.092 1.00 50.34 75 GLY A CA 1
ATOM 531 C C . GLY A 1 75 ? -16.194 -9.659 29.860 1.00 50.34 75 GLY A C 1
ATOM 532 O O . GLY A 1 75 ? -14.976 -9.475 29.829 1.00 50.34 75 GLY A O 1
ATOM 533 N N . SER A 1 76 ? -16.975 -9.258 28.852 1.00 45.41 76 SER A N 1
ATOM 534 C CA . SER A 1 76 ? -16.450 -8.428 27.766 1.00 45.41 76 SER A CA 1
ATOM 535 C C . SER A 1 76 ? -16.190 -7.005 28.282 1.00 45.41 76 SER A C 1
ATOM 537 O O . SER A 1 76 ? -17.115 -6.280 28.633 1.00 45.41 76 SER A O 1
ATOM 539 N N . VAL A 1 77 ? -14.925 -6.574 28.287 1.00 50.06 77 VAL A N 1
ATOM 540 C CA . VAL A 1 77 ? -14.519 -5.165 28.504 1.00 50.06 77 VAL A CA 1
ATOM 541 C C . VAL A 1 77 ? -14.803 -4.322 27.247 1.00 50.06 77 VAL A C 1
ATOM 543 O O . VAL A 1 77 ? -14.175 -3.294 26.998 1.00 50.06 77 VAL A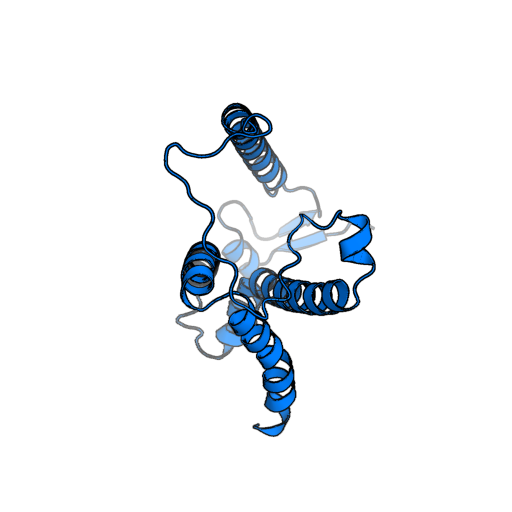 O 1
ATOM 546 N N . VAL A 1 78 ? -15.728 -4.767 26.392 1.00 53.34 78 VAL A N 1
ATOM 547 C CA . VAL A 1 78 ? -16.223 -3.964 25.278 1.00 53.34 78 VAL A CA 1
ATOM 548 C C . VAL A 1 78 ? -17.197 -2.979 25.902 1.00 53.34 78 VAL A C 1
ATOM 550 O O . VAL A 1 78 ? -18.372 -3.292 26.079 1.00 53.34 78 VAL A O 1
ATOM 553 N N . ALA A 1 79 ? -16.654 -1.834 26.327 1.00 49.81 79 ALA A N 1
ATOM 554 C CA . ALA A 1 79 ? -17.387 -0.740 26.951 1.00 49.81 79 ALA A CA 1
ATOM 555 C C . ALA A 1 79 ? -18.780 -0.609 26.320 1.00 49.81 79 ALA A C 1
ATOM 557 O O . ALA A 1 79 ? -18.898 -0.488 25.100 1.00 49.81 79 ALA A O 1
ATOM 558 N N . SER A 1 80 ? -19.832 -0.659 27.144 1.00 49.19 80 SER A N 1
ATOM 559 C CA . SER A 1 80 ? -21.237 -0.605 26.717 1.00 49.19 80 SER A CA 1
ATOM 560 C C . SER A 1 80 ? -21.657 0.784 26.199 1.00 49.19 80 SER A C 1
ATOM 562 O O . SER A 1 80 ? -22.800 1.206 26.353 1.00 49.19 80 SER A O 1
ATOM 564 N N . GLY A 1 81 ? -20.729 1.523 25.603 1.00 54.16 81 GLY A N 1
ATOM 565 C CA . GLY A 1 81 ? -20.920 2.851 25.061 1.00 54.16 81 GLY A CA 1
ATOM 566 C C . GLY A 1 81 ? -19.788 3.163 24.095 1.00 54.16 81 GLY A C 1
ATOM 567 O O . GLY A 1 81 ? -18.631 2.814 24.334 1.00 54.16 81 GLY A O 1
ATOM 568 N N . SER A 1 82 ? -20.129 3.817 22.990 1.00 58.22 82 SER A N 1
ATOM 569 C CA . SER A 1 82 ? -19.168 4.421 22.074 1.00 58.22 82 SER A CA 1
ATOM 570 C C . SER A 1 82 ? -18.218 5.324 22.864 1.00 58.22 82 SER A C 1
ATOM 572 O O . SER A 1 82 ? -18.599 6.421 23.275 1.00 58.22 82 SER A O 1
ATOM 574 N N . MET A 1 83 ? -16.990 4.864 23.119 1.00 65.25 83 MET A N 1
ATOM 575 C CA . MET A 1 83 ? -15.975 5.714 23.732 1.00 65.25 83 MET A CA 1
ATOM 576 C C . MET A 1 83 ? -15.661 6.859 22.771 1.00 65.25 83 MET A C 1
ATOM 578 O O . MET A 1 83 ? -15.317 6.633 21.612 1.00 65.25 83 MET A O 1
ATOM 582 N N . GLY A 1 84 ? -15.786 8.097 23.252 1.00 71.69 84 GLY A N 1
ATOM 583 C CA . GLY A 1 84 ? -15.370 9.268 22.489 1.00 71.69 84 GLY A CA 1
ATOM 584 C C . GLY A 1 84 ? -13.876 9.200 22.157 1.00 71.69 84 GLY A C 1
ATOM 585 O O . GLY A 1 84 ? -13.081 8.673 22.936 1.00 71.69 84 GLY A O 1
ATOM 586 N N . HIS A 1 85 ? -13.484 9.763 21.014 1.00 77.19 85 HIS A N 1
ATOM 587 C CA . HIS A 1 85 ? -12.103 9.748 20.512 1.00 77.19 85 HIS A CA 1
ATOM 588 C C . HIS A 1 85 ? -11.072 10.228 21.556 1.00 77.19 85 HIS A C 1
ATOM 590 O O . HIS A 1 85 ? -10.037 9.591 21.738 1.00 77.19 85 HIS A O 1
ATOM 596 N N . LEU A 1 86 ? -11.391 11.282 22.319 1.00 81.06 86 LEU A N 1
ATOM 597 C CA . LEU A 1 86 ? -10.528 11.798 23.391 1.00 81.06 86 LEU A CA 1
ATOM 598 C C . LEU A 1 86 ? -10.333 10.805 24.541 1.00 81.06 86 LEU A C 1
ATOM 600 O O . LEU A 1 86 ? -9.275 10.789 25.163 1.00 81.06 86 LEU A O 1
ATOM 604 N N . GLN A 1 87 ? -11.340 9.982 24.838 1.00 80.12 87 GLN A N 1
ATOM 605 C CA . GLN A 1 87 ? -11.240 8.967 25.882 1.00 80.12 87 GLN A CA 1
ATOM 606 C C . GLN A 1 87 ? -10.423 7.768 25.396 1.00 80.12 87 GLN A C 1
ATOM 608 O O . GLN A 1 87 ? -9.617 7.240 26.156 1.00 80.12 87 GLN A O 1
ATOM 613 N N . ALA A 1 88 ? -10.567 7.388 24.122 1.00 80.06 88 ALA A N 1
ATOM 614 C CA . ALA A 1 88 ? -9.778 6.319 23.517 1.00 80.06 88 ALA A CA 1
ATOM 615 C C . ALA A 1 88 ? -8.274 6.648 23.516 1.00 80.06 88 ALA A C 1
ATOM 617 O O . ALA A 1 88 ? -7.471 5.811 23.923 1.00 80.06 88 ALA A O 1
ATOM 618 N N . MET A 1 89 ? -7.891 7.880 23.160 1.00 84.88 89 MET A N 1
ATOM 619 C CA . MET A 1 89 ? -6.483 8.311 23.146 1.00 84.88 89 MET A CA 1
ATOM 620 C C . MET A 1 89 ? -5.823 8.327 24.531 1.00 84.88 89 MET A C 1
ATOM 622 O O . MET A 1 89 ? -4.609 8.213 24.624 1.00 84.88 89 MET A O 1
ATOM 626 N N . LYS A 1 90 ? -6.598 8.447 25.615 1.00 84.56 90 LYS A N 1
ATOM 627 C CA . LYS A 1 90 ? -6.062 8.393 26.986 1.00 84.56 90 LYS A CA 1
ATOM 628 C C . LYS A 1 90 ? -5.719 6.974 27.439 1.00 84.56 90 LYS A C 1
ATOM 630 O O . LYS A 1 90 ? -5.063 6.807 28.464 1.00 84.56 90 LYS A O 1
ATOM 635 N N . THR A 1 91 ? -6.178 5.951 26.720 1.00 86.38 91 THR A N 1
ATOM 636 C CA . THR A 1 91 ? -5.918 4.560 27.091 1.00 86.38 91 THR A CA 1
ATOM 637 C C . THR A 1 91 ? -4.533 4.119 26.605 1.00 86.38 91 THR A C 1
ATOM 639 O O . THR A 1 91 ? -4.196 4.345 25.441 1.00 86.38 91 THR A O 1
ATOM 642 N N . PRO A 1 92 ? -3.713 3.452 27.439 1.00 82.00 92 PRO A N 1
ATOM 643 C CA . PRO A 1 92 ? -2.415 2.938 26.994 1.00 82.00 92 PRO A CA 1
ATOM 644 C C . PRO A 1 92 ? -2.565 1.879 25.891 1.00 82.00 92 PRO A C 1
ATOM 646 O O . PRO A 1 92 ? -1.691 1.741 25.036 1.00 82.00 92 PRO A O 1
ATOM 649 N N . GLN A 1 93 ? -3.700 1.169 25.858 1.00 82.06 93 GLN A N 1
ATOM 650 C CA . GLN A 1 93 ? -4.016 0.189 24.819 1.00 82.06 93 GLN A CA 1
ATOM 651 C C . GLN A 1 93 ? -4.058 0.820 23.420 1.00 82.06 93 GLN A C 1
ATOM 653 O O . GLN A 1 93 ? -3.635 0.174 22.464 1.00 82.06 93 GLN A O 1
ATOM 658 N N . PHE A 1 94 ? -4.512 2.072 23.287 1.00 84.56 94 PHE A N 1
ATOM 659 C CA . PHE A 1 94 ? -4.534 2.772 22.001 1.00 84.56 94 PHE A CA 1
ATOM 660 C C . PHE A 1 94 ? -3.130 2.899 21.406 1.00 84.56 94 PHE A C 1
ATOM 662 O O . PHE A 1 94 ? -2.922 2.536 20.251 1.00 84.56 94 PHE A O 1
ATOM 669 N N . TYR A 1 95 ? -2.153 3.336 22.204 1.00 86.62 95 TYR A N 1
ATOM 670 C CA . TYR A 1 95 ? -0.777 3.504 21.737 1.00 86.62 95 TYR A CA 1
ATOM 671 C C . TYR A 1 95 ? -0.097 2.171 21.416 1.00 86.62 95 TYR A C 1
ATOM 673 O O . TYR A 1 95 ? 0.609 2.091 20.417 1.00 86.62 95 TYR A O 1
ATOM 681 N N . LEU A 1 96 ? -0.351 1.115 22.199 1.00 84.88 96 LEU A N 1
ATOM 682 C CA . LEU A 1 96 ? 0.177 -0.227 21.917 1.00 84.88 96 LEU A CA 1
ATOM 683 C C . LEU A 1 96 ? -0.361 -0.801 20.598 1.00 84.88 96 LEU A C 1
ATOM 685 O O . LEU A 1 96 ? 0.384 -1.402 19.828 1.00 84.88 96 LEU A O 1
ATOM 689 N N . MET A 1 97 ? -1.652 -0.611 20.319 1.00 83.50 97 MET A N 1
ATOM 690 C CA . MET A 1 97 ? -2.241 -1.034 19.045 1.00 83.50 97 MET A CA 1
ATOM 691 C C . MET A 1 97 ? -1.757 -0.155 17.889 1.00 83.50 97 MET A C 1
ATOM 693 O O . MET A 1 97 ? -1.491 -0.661 16.800 1.00 83.50 97 MET A O 1
ATOM 697 N N . TRP A 1 98 ? -1.610 1.150 18.125 1.00 86.19 98 TRP A N 1
ATOM 698 C CA . TRP A 1 98 ? -1.114 2.098 17.133 1.00 86.19 98 TRP A CA 1
ATOM 699 C C . TRP A 1 98 ? 0.308 1.755 16.688 1.00 86.19 98 TRP A C 1
ATOM 701 O O . TRP A 1 98 ? 0.539 1.605 15.491 1.00 86.19 98 TRP A O 1
ATOM 711 N N . THR A 1 99 ? 1.247 1.555 17.619 1.00 85.62 99 THR A N 1
ATOM 712 C CA . THR A 1 99 ? 2.638 1.218 17.270 1.00 85.62 99 THR A CA 1
ATOM 713 C C . THR A 1 99 ? 2.727 -0.107 16.524 1.00 85.62 99 THR A C 1
ATOM 715 O O . THR A 1 99 ? 3.467 -0.205 15.548 1.00 85.62 99 THR A O 1
ATOM 718 N N . LEU A 1 100 ? 1.936 -1.103 16.929 1.00 84.12 100 LEU A N 1
ATOM 719 C CA . LEU A 1 100 ? 1.880 -2.401 16.266 1.00 84.12 100 LEU A CA 1
ATOM 720 C C . LEU A 1 100 ? 1.389 -2.285 14.816 1.00 84.12 100 LEU A C 1
ATOM 722 O O . LEU A 1 100 ? 2.035 -2.786 13.894 1.00 84.12 100 LEU A O 1
ATOM 726 N N . ILE A 1 101 ? 0.259 -1.605 14.602 1.00 84.25 101 ILE A N 1
ATOM 727 C CA . ILE A 1 101 ? -0.334 -1.437 13.267 1.00 84.25 101 ILE A CA 1
ATOM 728 C C . ILE A 1 101 ? 0.567 -0.575 12.382 1.00 84.25 101 ILE A C 1
ATOM 730 O O . ILE A 1 101 ? 0.805 -0.926 11.222 1.00 84.25 101 ILE A O 1
ATOM 734 N N . CYS A 1 102 ? 1.073 0.541 12.908 1.00 86.94 102 CYS A N 1
ATOM 735 C CA . CYS A 1 102 ? 1.955 1.436 12.168 1.00 86.94 102 CYS A CA 1
ATOM 736 C C . CYS A 1 102 ? 3.267 0.741 11.807 1.00 86.94 102 CYS A C 1
ATOM 738 O O . CYS A 1 102 ? 3.652 0.777 10.642 1.00 86.94 102 CYS A O 1
ATOM 740 N N . GLY A 1 103 ? 3.911 0.053 12.752 1.00 85.06 103 GLY A N 1
ATOM 741 C CA . GLY A 1 103 ? 5.143 -0.693 12.494 1.00 85.06 103 GLY A CA 1
ATOM 742 C C . GLY A 1 103 ? 4.963 -1.754 11.408 1.00 85.06 103 GLY A C 1
ATOM 743 O O . GLY A 1 103 ? 5.746 -1.806 10.458 1.00 85.06 103 GLY A O 1
ATOM 744 N N . ASN A 1 104 ? 3.881 -2.534 11.485 1.00 83.38 104 ASN A N 1
ATOM 745 C CA . ASN A 1 104 ? 3.564 -3.537 10.469 1.00 83.38 104 ASN A CA 1
ATOM 746 C C . ASN A 1 104 ? 3.301 -2.900 9.087 1.00 83.38 104 ASN A C 1
ATOM 748 O O . ASN A 1 104 ? 3.845 -3.331 8.071 1.00 83.38 104 ASN A O 1
ATOM 752 N N . SER A 1 105 ? 2.525 -1.813 9.047 1.00 84.75 105 SER A N 1
ATOM 753 C CA . SER A 1 105 ? 2.190 -1.117 7.795 1.00 84.75 105 SER A CA 1
ATOM 754 C C . SER A 1 105 ? 3.411 -0.468 7.136 1.00 84.75 105 SER A C 1
ATOM 756 O O . SER A 1 105 ? 3.553 -0.528 5.915 1.00 84.75 105 SER A O 1
ATOM 758 N N . VAL A 1 106 ? 4.310 0.126 7.930 1.00 88.25 106 VAL A N 1
ATOM 759 C CA . VAL A 1 106 ? 5.553 0.744 7.440 1.00 88.25 106 VAL A CA 1
ATOM 760 C C . VAL A 1 106 ? 6.476 -0.312 6.840 1.00 88.25 106 VAL A C 1
ATOM 762 O O . VAL A 1 106 ? 6.971 -0.120 5.731 1.00 88.25 106 VAL A O 1
ATOM 765 N N . SER A 1 107 ? 6.659 -1.448 7.519 1.00 84.25 107 SER A N 1
ATOM 766 C CA . SER A 1 107 ? 7.463 -2.558 6.992 1.00 84.25 107 SER A CA 1
ATOM 767 C C . SER A 1 107 ? 6.920 -3.066 5.649 1.00 84.25 107 SER A C 1
ATOM 769 O O . SER A 1 107 ? 7.676 -3.195 4.682 1.00 84.25 107 SER A O 1
ATOM 771 N N . GLY A 1 108 ? 5.599 -3.253 5.546 1.00 83.50 108 GLY A N 1
ATOM 772 C CA . GLY A 1 108 ? 4.955 -3.658 4.295 1.00 83.5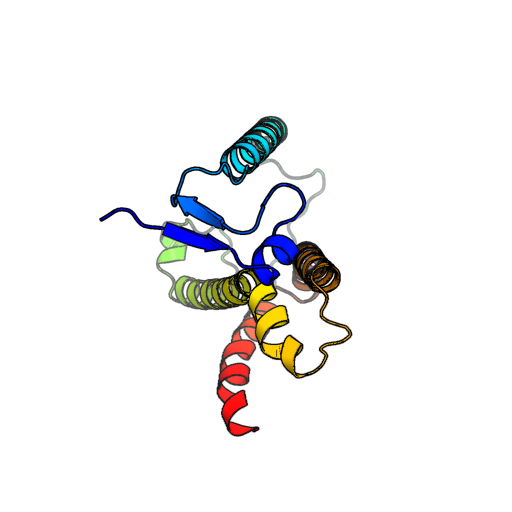0 108 GLY A CA 1
ATOM 773 C C . GLY A 1 108 ? 5.137 -2.644 3.159 1.00 83.50 108 GLY A C 1
ATOM 774 O O . GLY A 1 108 ? 5.382 -3.036 2.017 1.00 83.50 108 GLY A O 1
ATOM 775 N N . LEU A 1 109 ? 5.068 -1.343 3.457 1.00 87.50 109 LEU A N 1
ATOM 776 C CA . LEU A 1 109 ? 5.273 -0.287 2.463 1.00 87.50 109 LEU A CA 1
ATOM 777 C C . LEU A 1 109 ? 6.708 -0.281 1.919 1.00 87.50 109 LEU A C 1
ATOM 779 O O . LEU A 1 109 ? 6.891 -0.170 0.707 1.00 87.50 109 LEU A O 1
ATOM 783 N N . VAL A 1 110 ? 7.711 -0.431 2.791 1.00 86.25 110 VAL A N 1
ATOM 784 C CA . VAL A 1 110 ? 9.128 -0.480 2.388 1.00 86.25 110 VAL A CA 1
ATOM 785 C C . VAL A 1 110 ? 9.381 -1.658 1.448 1.00 86.25 110 VAL A C 1
ATOM 787 O O . VAL A 1 110 ? 10.030 -1.490 0.415 1.00 86.25 110 VAL A O 1
ATOM 790 N N . LEU A 1 111 ? 8.813 -2.829 1.754 1.00 83.62 111 LEU A N 1
ATOM 791 C CA . LEU A 1 111 ? 8.958 -4.013 0.910 1.00 83.62 111 LEU A CA 1
ATOM 792 C C . LEU A 1 111 ? 8.368 -3.793 -0.489 1.00 83.62 111 LEU A C 1
ATOM 794 O O . LEU A 1 111 ? 9.023 -4.091 -1.485 1.00 83.62 111 LEU A O 1
ATOM 798 N N . ILE A 1 112 ? 7.149 -3.251 -0.576 1.00 87.50 112 ILE A N 1
ATOM 799 C CA . ILE A 1 112 ? 6.475 -3.017 -1.863 1.00 87.50 112 ILE A CA 1
ATOM 800 C C . ILE A 1 112 ? 7.189 -1.918 -2.660 1.00 87.50 112 ILE A C 1
ATOM 802 O O . ILE A 1 112 ? 7.379 -2.068 -3.867 1.00 87.50 112 ILE A O 1
ATOM 806 N N . SER A 1 113 ? 7.624 -0.842 -1.997 1.00 85.62 113 SER A N 1
ATOM 807 C CA . SER A 1 113 ? 8.332 0.277 -2.634 1.00 85.62 113 SER A CA 1
ATOM 808 C C . SER A 1 113 ? 9.661 -0.152 -3.258 1.00 85.62 113 SER A C 1
ATOM 810 O O . SER A 1 113 ? 10.031 0.346 -4.319 1.00 85.62 113 SER A O 1
ATOM 812 N N . SER A 1 114 ? 10.370 -1.081 -2.617 1.00 84.88 114 SER A N 1
ATOM 813 C CA . SER A 1 114 ? 11.680 -1.561 -3.070 1.00 84.88 114 SER A CA 1
ATOM 814 C C . SER A 1 114 ? 11.608 -2.890 -3.827 1.00 84.88 114 SER A C 1
ATOM 816 O O . SER A 1 114 ? 12.643 -3.428 -4.214 1.00 84.88 114 SER A O 1
ATOM 818 N N . ALA A 1 115 ? 10.409 -3.427 -4.077 1.00 82.25 115 ALA A N 1
ATOM 819 C CA . ALA A 1 115 ? 10.219 -4.763 -4.645 1.00 82.25 115 ALA A CA 1
ATOM 820 C C . ALA A 1 115 ? 10.908 -4.948 -6.004 1.00 82.25 115 ALA A C 1
ATOM 822 O O . ALA A 1 115 ? 11.532 -5.982 -6.245 1.00 82.25 115 ALA A O 1
ATOM 823 N N . LYS A 1 116 ? 10.822 -3.939 -6.884 1.00 77.44 116 LYS A N 1
ATOM 824 C CA . LYS A 1 116 ? 11.479 -3.975 -8.199 1.00 77.44 116 LYS A CA 1
ATOM 825 C C . LYS A 1 116 ? 12.996 -4.063 -8.046 1.00 77.44 116 LYS A C 1
ATOM 827 O O . LYS A 1 116 ? 13.605 -4.924 -8.666 1.00 77.44 116 LYS A O 1
ATOM 832 N N . THR A 1 117 ? 13.569 -3.206 -7.205 1.00 79.00 117 THR A N 1
ATOM 833 C CA . THR A 1 117 ? 15.010 -3.138 -6.946 1.00 79.00 117 THR A CA 1
ATOM 834 C C . THR A 1 117 ? 15.526 -4.421 -6.297 1.00 79.00 117 THR A C 1
ATOM 836 O O . THR A 1 117 ? 16.547 -4.942 -6.717 1.00 79.00 117 THR A O 1
ATOM 839 N N . ILE A 1 118 ? 14.788 -5.012 -5.348 1.00 81.56 118 ILE A N 1
ATOM 840 C CA . ILE A 1 118 ? 15.148 -6.314 -4.754 1.00 81.56 118 ILE A CA 1
ATOM 841 C C . ILE A 1 11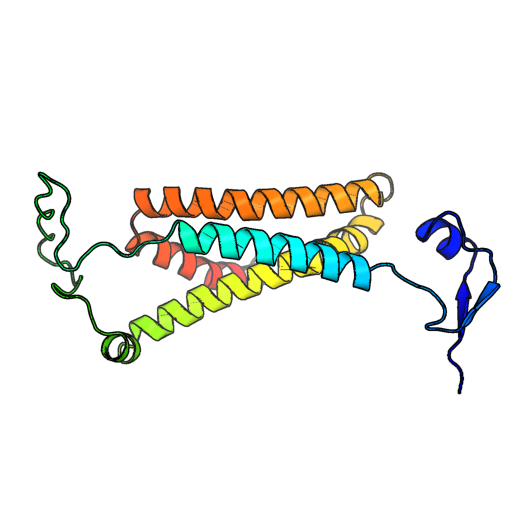8 ? 15.185 -7.405 -5.833 1.00 81.56 118 ILE A C 1
ATOM 843 O O . ILE A 1 118 ? 16.125 -8.196 -5.887 1.00 81.56 118 ILE A O 1
ATOM 847 N N . MET A 1 119 ? 14.185 -7.433 -6.719 1.00 76.94 119 MET A N 1
ATOM 848 C CA . MET A 1 119 ? 14.121 -8.416 -7.800 1.00 76.94 119 MET A CA 1
ATOM 849 C C . MET A 1 119 ? 15.268 -8.246 -8.806 1.00 76.94 119 MET A C 1
ATOM 851 O O . MET A 1 119 ? 15.804 -9.238 -9.294 1.00 76.94 119 MET A O 1
ATOM 855 N N . THR A 1 120 ? 15.660 -7.012 -9.122 1.00 73.44 120 THR A N 1
ATOM 856 C CA . THR A 1 120 ? 16.746 -6.759 -10.077 1.00 73.44 120 THR A CA 1
ATOM 857 C C . THR A 1 120 ? 18.128 -6.911 -9.462 1.00 73.44 120 THR A C 1
ATOM 859 O O . THR A 1 120 ? 19.008 -7.418 -10.138 1.00 73.44 120 THR A O 1
ATOM 862 N N . ASP A 1 121 ? 18.339 -6.528 -8.207 1.00 76.75 121 ASP A N 1
ATOM 863 C CA . ASP A 1 121 ? 19.691 -6.439 -7.640 1.00 76.75 121 ASP A CA 1
ATOM 864 C C . ASP A 1 121 ? 20.123 -7.751 -6.976 1.00 76.75 121 ASP A C 1
ATOM 866 O O . ASP A 1 121 ? 21.279 -8.154 -7.090 1.00 76.75 121 ASP A O 1
ATOM 870 N N . VAL A 1 122 ? 19.194 -8.460 -6.324 1.00 73.50 122 VAL A N 1
ATOM 871 C CA . VAL A 1 122 ? 19.497 -9.722 -5.626 1.00 73.50 122 VAL A CA 1
ATOM 872 C C . VAL A 1 122 ? 19.443 -10.911 -6.584 1.00 73.50 122 VAL A C 1
ATOM 874 O O . VAL A 1 122 ? 20.297 -11.795 -6.540 1.00 73.50 122 VAL A O 1
ATOM 877 N N . PHE A 1 123 ? 18.454 -10.943 -7.480 1.00 67.00 123 PHE A N 1
ATOM 878 C CA . PHE A 1 123 ? 18.215 -12.113 -8.329 1.00 67.00 123 PHE A CA 1
ATOM 879 C C . PHE A 1 123 ? 18.855 -12.029 -9.719 1.00 67.00 123 PHE A C 1
ATOM 881 O O . PHE A 1 123 ? 18.959 -13.069 -10.373 1.00 67.00 123 PHE A O 1
ATOM 888 N N . ALA A 1 124 ? 19.354 -10.866 -10.165 1.00 62.88 124 ALA A N 1
ATOM 889 C CA . ALA A 1 124 ? 20.094 -10.791 -11.432 1.00 62.88 124 ALA A CA 1
ATOM 890 C C . ALA A 1 124 ? 21.394 -11.610 -11.413 1.00 62.88 124 ALA A C 1
ATOM 892 O O . ALA A 1 124 ? 21.776 -12.152 -12.447 1.00 62.88 124 ALA A O 1
ATOM 893 N N . GLY A 1 125 ? 22.046 -11.744 -10.251 1.00 60.34 125 GLY A N 1
ATOM 894 C CA . GLY A 1 125 ? 23.233 -12.591 -10.098 1.00 60.34 125 GLY A CA 1
ATOM 895 C C . GLY A 1 125 ? 22.920 -14.091 -10.034 1.00 60.34 125 GLY A C 1
ATOM 896 O O . GLY A 1 125 ? 23.715 -14.901 -10.500 1.00 60.34 125 GLY A O 1
ATOM 897 N N . ALA A 1 126 ? 21.759 -14.468 -9.487 1.00 61.44 126 ALA A N 1
ATOM 898 C CA . ALA A 1 126 ? 21.385 -15.868 -9.270 1.00 61.44 126 ALA A CA 1
ATOM 899 C C . ALA A 1 126 ? 20.681 -16.516 -10.478 1.00 61.44 126 ALA A C 1
ATOM 901 O O . ALA A 1 126 ? 20.858 -17.709 -10.719 1.00 61.44 126 ALA A O 1
ATOM 902 N N . LEU A 1 127 ? 19.881 -15.758 -11.241 1.00 57.97 127 LEU A N 1
ATOM 903 C CA . LEU A 1 127 ? 19.058 -16.261 -12.354 1.00 57.97 127 LEU A CA 1
ATOM 904 C C . LEU A 1 127 ? 19.074 -15.291 -13.560 1.00 57.97 127 LEU A C 1
ATOM 906 O O . LEU A 1 127 ? 18.032 -14.743 -13.938 1.00 57.97 127 LEU A O 1
ATOM 910 N N . PRO A 1 128 ? 20.232 -15.097 -14.221 1.00 58.25 128 PRO A N 1
ATOM 911 C CA . PRO A 1 128 ? 20.396 -14.110 -15.296 1.00 58.25 128 PRO A CA 1
ATOM 912 C C . PRO A 1 128 ? 19.527 -14.381 -16.539 1.00 58.25 128 PRO A C 1
ATOM 914 O O . PRO A 1 128 ? 19.253 -13.467 -17.309 1.00 58.25 128 PRO A O 1
ATOM 917 N N . LEU A 1 129 ? 19.060 -15.622 -16.732 1.00 55.84 129 LEU A N 1
ATOM 918 C CA . LEU A 1 129 ? 18.212 -16.027 -17.864 1.00 55.84 129 LEU A CA 1
ATOM 919 C C . LEU A 1 129 ? 16.703 -15.835 -17.621 1.00 55.84 129 LEU A C 1
ATOM 921 O O . LEU A 1 129 ? 15.931 -15.857 -18.576 1.00 55.84 129 LEU A O 1
ATOM 925 N N . VAL A 1 130 ? 16.269 -15.654 -16.367 1.00 59.50 130 VAL A N 1
ATOM 926 C CA . VAL A 1 130 ? 14.840 -15.539 -15.998 1.00 59.50 130 VAL A CA 1
ATOM 927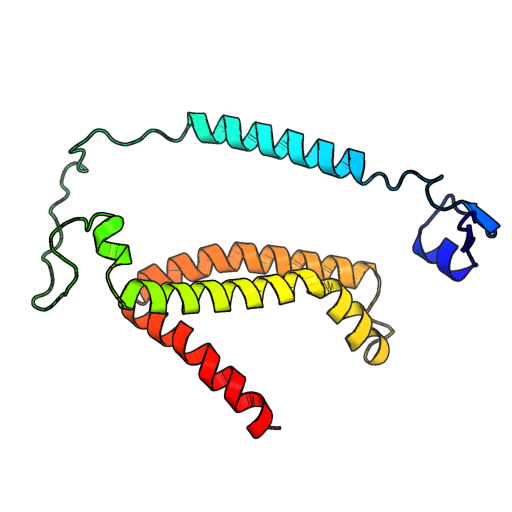 C C . VAL A 1 130 ? 14.471 -14.101 -15.631 1.00 59.50 130 VAL A C 1
ATOM 929 O O . VAL A 1 130 ? 13.365 -13.646 -15.932 1.00 59.50 130 VAL A O 1
ATOM 932 N N . VAL A 1 131 ? 15.402 -13.348 -15.035 1.00 59.56 131 VAL A N 1
ATOM 933 C CA . VAL A 1 131 ? 15.191 -11.952 -14.622 1.00 59.56 131 VAL A CA 1
ATOM 934 C C . VAL A 1 131 ? 15.319 -11.011 -15.824 1.00 59.56 131 VAL A C 1
ATOM 936 O O . VAL A 1 131 ? 16.267 -10.246 -15.972 1.00 59.56 131 VAL A O 1
ATOM 939 N N . THR A 1 132 ? 14.336 -11.067 -16.718 1.00 65.19 132 THR A N 1
ATOM 940 C CA . THR A 1 132 ? 14.152 -10.065 -17.776 1.00 65.19 132 THR A CA 1
ATOM 941 C C . THR A 1 132 ? 13.358 -8.867 -17.241 1.00 65.19 132 THR A C 1
ATOM 943 O O . THR A 1 132 ? 12.573 -8.990 -16.296 1.00 65.19 132 THR A O 1
ATOM 946 N N . GLY A 1 133 ? 13.502 -7.689 -17.863 1.00 64.31 133 GLY A N 1
ATOM 947 C CA . GLY A 1 133 ? 12.730 -6.492 -17.482 1.00 64.31 133 GLY A CA 1
ATOM 948 C C . GLY A 1 133 ? 11.204 -6.697 -17.537 1.00 64.31 133 GLY A C 1
ATOM 949 O O . GLY A 1 133 ? 10.461 -6.104 -16.749 1.00 64.31 133 GLY A O 1
ATOM 950 N N . ALA A 1 134 ? 10.742 -7.604 -18.406 1.00 68.56 134 ALA A N 1
ATOM 951 C CA . ALA A 1 134 ? 9.346 -8.028 -18.487 1.00 68.56 134 ALA A CA 1
ATOM 952 C C . ALA A 1 134 ? 8.922 -8.864 -17.265 1.00 68.56 134 ALA A C 1
ATOM 954 O O . ALA A 1 134 ? 7.868 -8.601 -16.684 1.00 68.56 134 ALA A O 1
ATOM 955 N N . PHE A 1 135 ? 9.759 -9.808 -16.818 1.00 75.19 135 PHE A N 1
ATOM 956 C CA . PHE A 1 135 ? 9.491 -10.609 -15.620 1.00 75.19 135 PHE A CA 1
ATOM 957 C C . PHE A 1 135 ? 9.429 -9.746 -14.354 1.00 75.19 135 PHE A C 1
ATOM 959 O O . PHE A 1 135 ? 8.502 -9.887 -13.560 1.00 75.19 135 PHE A O 1
ATOM 966 N N . ALA A 1 136 ? 10.357 -8.796 -14.192 1.00 71.19 136 ALA A N 1
ATOM 967 C CA . ALA A 1 136 ? 10.357 -7.881 -13.048 1.00 71.19 136 ALA A CA 1
ATOM 968 C C . ALA A 1 136 ? 9.075 -7.029 -12.987 1.00 71.19 136 ALA A C 1
ATOM 970 O O . ALA A 1 136 ? 8.496 -6.842 -11.918 1.00 71.19 136 ALA A O 1
ATOM 971 N N . THR A 1 137 ? 8.593 -6.556 -14.139 1.00 73.94 137 THR A N 1
ATOM 972 C CA . THR A 1 137 ? 7.318 -5.825 -14.230 1.00 73.94 137 THR A CA 1
ATOM 973 C C . THR A 1 137 ? 6.130 -6.722 -13.864 1.00 73.94 137 THR A C 1
ATOM 975 O O . THR A 1 137 ? 5.265 -6.313 -13.087 1.00 73.94 137 THR A O 1
ATOM 978 N N . GLY A 1 138 ? 6.119 -7.969 -14.350 1.00 81.94 138 GLY A N 1
ATOM 979 C CA . GLY A 1 138 ? 5.116 -8.974 -13.991 1.00 81.94 138 GLY A CA 1
ATOM 980 C C . GLY A 1 138 ? 5.097 -9.281 -12.491 1.00 81.94 138 GLY A C 1
ATOM 981 O O . GLY A 1 138 ? 4.034 -9.265 -11.873 1.00 81.94 138 GLY A O 1
ATOM 982 N N . TYR A 1 139 ? 6.265 -9.454 -11.876 1.00 81.94 139 TYR A N 1
ATOM 983 C CA . TYR A 1 139 ? 6.408 -9.678 -10.437 1.00 81.94 139 TYR A CA 1
ATOM 984 C C . TYR A 1 139 ? 5.836 -8.522 -9.604 1.00 81.94 139 TYR A C 1
ATOM 986 O O . TYR A 1 139 ? 5.034 -8.748 -8.697 1.00 81.94 139 TYR A O 1
ATOM 994 N N . VAL A 1 140 ? 6.169 -7.274 -9.950 1.00 83.75 140 VAL A N 1
ATOM 995 C CA . VAL A 1 140 ? 5.624 -6.092 -9.259 1.00 83.75 140 VAL A CA 1
ATOM 996 C C . VAL A 1 140 ? 4.100 -6.014 -9.415 1.00 83.75 140 VAL A C 1
ATOM 998 O O . VAL A 1 140 ? 3.396 -5.714 -8.448 1.00 83.75 140 VAL A O 1
ATOM 1001 N N . SER A 1 141 ? 3.568 -6.343 -10.598 1.00 84.94 141 SER A N 1
ATOM 1002 C CA . SER A 1 141 ? 2.116 -6.386 -10.821 1.00 84.94 141 SER A CA 1
ATOM 1003 C C . SER A 1 141 ? 1.423 -7.467 -9.978 1.00 84.94 141 SER A C 1
ATOM 1005 O O . SER A 1 141 ? 0.368 -7.213 -9.394 1.00 84.94 141 SER A O 1
ATOM 1007 N N . ALA A 1 142 ? 2.053 -8.636 -9.823 1.00 87.44 142 ALA A N 1
ATOM 1008 C CA . ALA A 1 142 ? 1.551 -9.724 -8.992 1.00 87.44 142 ALA A CA 1
ATOM 1009 C C . ALA A 1 142 ? 1.572 -9.357 -7.500 1.00 87.44 142 ALA A C 1
ATOM 1011 O O . ALA A 1 142 ? 0.596 -9.619 -6.799 1.00 87.44 142 ALA A O 1
ATOM 1012 N N . ILE A 1 143 ? 2.625 -8.680 -7.020 1.00 86.62 143 ILE A N 1
ATOM 1013 C CA . ILE A 1 143 ? 2.672 -8.138 -5.651 1.00 86.62 143 ILE A CA 1
ATOM 1014 C C . ILE A 1 143 ? 1.530 -7.149 -5.418 1.00 86.62 143 ILE A C 1
ATOM 1016 O O . ILE A 1 143 ? 0.894 -7.187 -4.366 1.00 86.62 143 ILE A O 1
ATOM 1020 N N . SER A 1 144 ? 1.246 -6.272 -6.383 1.00 86.50 144 SER A N 1
ATOM 1021 C CA . SER A 1 144 ? 0.145 -5.310 -6.267 1.00 86.50 144 SER A CA 1
ATOM 1022 C C . SER A 1 144 ? -1.214 -6.013 -6.153 1.00 86.50 144 SER A C 1
ATOM 1024 O O . SER A 1 144 ? -2.001 -5.702 -5.254 1.00 86.50 144 SER A O 1
ATOM 1026 N N . ALA A 1 145 ? -1.456 -7.030 -6.987 1.00 87.81 145 ALA A N 1
ATOM 1027 C CA . ALA A 1 145 ? -2.665 -7.848 -6.920 1.00 87.81 1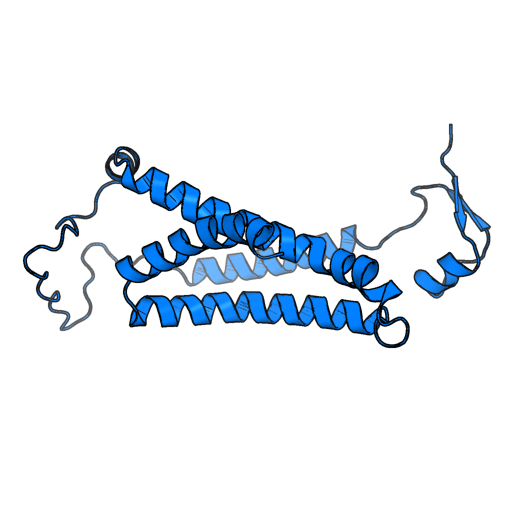45 ALA A CA 1
ATOM 1028 C C . ALA A 1 145 ? -2.772 -8.615 -5.590 1.00 87.81 145 ALA A C 1
ATOM 1030 O O . ALA A 1 145 ? -3.828 -8.612 -4.956 1.00 87.81 145 ALA A O 1
ATOM 1031 N N . ALA A 1 146 ? -1.671 -9.207 -5.122 1.00 87.19 146 ALA A N 1
ATOM 1032 C CA . ALA A 1 146 ? -1.608 -9.880 -3.829 1.00 87.19 146 ALA A CA 1
ATOM 1033 C C . ALA A 1 146 ? -1.830 -8.907 -2.658 1.00 87.19 146 ALA A C 1
ATOM 1035 O O . ALA A 1 146 ? -2.489 -9.271 -1.686 1.00 87.19 146 ALA A O 1
ATOM 1036 N N . ASN A 1 147 ? -1.362 -7.655 -2.748 1.00 88.19 147 ASN A N 1
ATOM 1037 C CA . ASN A 1 147 ? -1.634 -6.630 -1.738 1.00 88.19 147 ASN A CA 1
ATOM 1038 C C . ASN A 1 147 ? -3.129 -6.294 -1.667 1.00 88.19 147 ASN A C 1
ATOM 1040 O O . ASN A 1 147 ? -3.694 -6.247 -0.573 1.00 88.19 147 ASN A O 1
ATOM 1044 N N . ALA A 1 148 ? -3.781 -6.096 -2.816 1.00 85.81 148 ALA A N 1
ATOM 1045 C CA . ALA A 1 148 ? -5.217 -5.832 -2.876 1.00 85.81 148 ALA A CA 1
ATOM 1046 C C . ALA A 1 148 ? -6.039 -7.033 -2.375 1.00 85.81 148 ALA A C 1
ATOM 1048 O O . ALA A 1 148 ? -6.920 -6.869 -1.529 1.00 85.81 148 ALA A O 1
ATOM 1049 N N . GLY A 1 149 ? -5.707 -8.244 -2.832 1.00 87.44 149 GLY A N 1
ATOM 1050 C CA . GLY A 1 149 ? -6.351 -9.484 -2.394 1.00 87.44 149 GLY A CA 1
ATOM 1051 C C . GLY A 1 149 ? -6.149 -9.753 -0.904 1.00 87.44 149 GLY A C 1
ATOM 1052 O O . GLY A 1 149 ? -7.091 -10.123 -0.207 1.00 87.44 149 GLY A O 1
ATOM 1053 N N . GLY A 1 150 ? -4.955 -9.469 -0.382 1.00 83.94 150 GLY A N 1
ATOM 1054 C CA . GLY A 1 150 ? -4.640 -9.577 1.037 1.00 83.94 150 GLY A CA 1
ATOM 1055 C C . GLY A 1 150 ? -5.525 -8.687 1.907 1.00 83.94 150 GLY A C 1
ATOM 1056 O O . GLY A 1 150 ? -5.948 -9.128 2.969 1.00 83.94 150 GLY A O 1
ATOM 1057 N N . ARG A 1 151 ? -5.888 -7.474 1.461 1.00 84.94 151 ARG A N 1
ATOM 1058 C CA . ARG A 1 151 ? -6.806 -6.598 2.219 1.00 84.94 151 ARG A CA 1
ATOM 1059 C C . ARG A 1 151 ? -8.185 -7.234 2.404 1.00 84.94 151 ARG A C 1
ATOM 1061 O O . ARG A 1 151 ? -8.744 -7.158 3.494 1.00 84.94 151 ARG A O 1
ATOM 1068 N N . LEU A 1 152 ? -8.707 -7.884 1.364 1.00 85.50 152 LEU A N 1
ATOM 1069 C CA . LEU A 1 152 ? -9.985 -8.598 1.423 1.00 85.50 152 LEU A CA 1
ATOM 1070 C C . LEU A 1 152 ? -9.862 -9.892 2.238 1.00 85.50 152 LEU A C 1
ATOM 1072 O O . LEU A 1 152 ? -10.702 -10.165 3.091 1.00 85.50 152 LEU A O 1
ATOM 1076 N N . GLY A 1 153 ? -8.787 -10.654 2.025 1.00 85.06 153 GLY A N 1
ATOM 1077 C CA . GLY A 1 153 ? -8.519 -11.893 2.754 1.00 85.06 153 GLY A CA 1
ATOM 1078 C C . GLY A 1 153 ? -8.366 -11.668 4.259 1.00 85.06 153 GLY A C 1
ATOM 1079 O O . GLY A 1 153 ? -8.980 -12.380 5.049 1.00 85.06 153 GLY A O 1
ATOM 1080 N N . TRP A 1 154 ? -7.620 -10.637 4.666 1.00 78.81 154 TRP A N 1
ATOM 1081 C CA . TRP A 1 154 ? -7.464 -10.276 6.076 1.00 78.81 154 TRP A CA 1
ATOM 1082 C C . TRP A 1 154 ? -8.753 -9.747 6.698 1.00 78.81 154 TRP A C 1
ATOM 1084 O O . TRP A 1 154 ? -8.986 -10.018 7.873 1.00 78.81 154 TRP A O 1
ATOM 1094 N N . ALA A 1 155 ? -9.605 -9.044 5.944 1.00 78.69 155 ALA A N 1
ATOM 1095 C CA . ALA A 1 155 ? -10.917 -8.629 6.442 1.00 78.69 155 ALA A CA 1
ATOM 1096 C C . ALA A 1 155 ? -11.791 -9.850 6.776 1.00 78.69 155 ALA A C 1
ATOM 1098 O O . ALA A 1 155 ? -12.281 -9.968 7.897 1.00 78.69 155 ALA A O 1
ATOM 1099 N N . LEU A 1 156 ? -11.880 -10.814 5.853 1.00 81.62 156 LEU A N 1
ATOM 1100 C CA . LEU A 1 156 ? -12.637 -12.054 6.056 1.00 81.62 156 LEU A CA 1
ATOM 1101 C C . LEU A 1 156 ? -12.064 -12.902 7.198 1.00 81.62 156 LEU A C 1
ATOM 1103 O O . LEU A 1 156 ? -12.801 -13.394 8.051 1.00 81.62 156 LEU A O 1
ATOM 1107 N N . LEU A 1 157 ? -10.738 -13.051 7.240 1.00 81.19 157 LEU A N 1
ATOM 1108 C CA . LEU A 1 157 ? -10.066 -13.814 8.286 1.00 81.19 157 LEU A CA 1
ATOM 1109 C C . LEU A 1 157 ? -10.215 -13.145 9.659 1.00 81.19 157 LEU A C 1
ATOM 1111 O O . LEU A 1 157 ? -10.376 -13.839 10.659 1.00 81.19 157 LEU A O 1
ATOM 1115 N N . SER A 1 158 ? -10.207 -11.812 9.714 1.00 79.31 158 SER A N 1
ATOM 1116 C CA . SER A 1 158 ? -10.450 -11.043 10.938 1.00 79.31 158 SER A CA 1
ATOM 1117 C C . SER A 1 158 ? -11.870 -11.235 11.465 1.00 79.31 158 SER A C 1
ATOM 1119 O O . SER A 1 158 ? -12.061 -11.392 12.676 1.00 79.31 158 SER A O 1
ATOM 1121 N N . ASP A 1 159 ? -12.859 -11.228 10.572 1.00 80.00 159 ASP A N 1
ATOM 1122 C CA . ASP A 1 159 ? -14.259 -11.435 10.939 1.00 80.00 159 ASP A CA 1
ATOM 1123 C C . ASP A 1 159 ? -14.508 -12.864 11.442 1.00 80.00 159 ASP A C 1
ATOM 1125 O O . ASP A 1 159 ? -15.305 -13.057 12.360 1.00 80.00 159 ASP A O 1
ATOM 1129 N N . TRP A 1 160 ? -13.773 -13.851 10.919 1.00 79.38 160 TRP A N 1
ATOM 1130 C CA . TRP A 1 160 ? -13.872 -15.247 11.351 1.00 79.38 160 TRP A CA 1
ATOM 1131 C C . TRP A 1 160 ? -13.078 -15.570 12.632 1.00 79.38 160 TRP A C 1
ATOM 1133 O O . TRP A 1 160 ? -13.609 -16.202 13.543 1.00 79.38 160 TRP A O 1
ATOM 1143 N N . ALA A 1 161 ? -11.817 -15.137 12.737 1.00 75.00 161 ALA A N 1
ATOM 1144 C CA . ALA A 1 161 ? -10.913 -15.513 13.835 1.00 75.00 161 ALA A CA 1
ATOM 1145 C C . ALA A 1 161 ? -11.082 -14.668 15.115 1.00 75.00 161 ALA A C 1
ATOM 1147 O O . ALA A 1 161 ? -10.572 -15.033 16.178 1.00 75.00 161 ALA A O 1
ATOM 1148 N N . GLY A 1 162 ? -11.788 -13.537 15.031 1.00 70.81 162 GLY A N 1
ATOM 1149 C CA . GLY A 1 162 ? -12.033 -12.635 16.152 1.00 70.81 162 GLY A CA 1
ATOM 1150 C C . GLY A 1 162 ? -10.889 -11.642 16.402 1.00 70.81 162 GLY A C 1
ATOM 1151 O O . GLY A 1 162 ? -9.714 -11.996 16.518 1.00 70.81 162 GLY A O 1
ATOM 1152 N N . ARG A 1 163 ? -11.249 -10.359 16.561 1.00 67.25 163 ARG A N 1
ATOM 1153 C CA . ARG A 1 163 ? -10.302 -9.225 16.649 1.00 67.25 163 ARG A CA 1
ATOM 1154 C C . ARG A 1 163 ? -9.228 -9.379 17.728 1.00 67.25 163 ARG A C 1
ATOM 1156 O O . ARG A 1 163 ? -8.077 -9.043 17.480 1.00 67.25 163 ARG A O 1
ATOM 1163 N N . ARG A 1 164 ? -9.569 -9.912 18.909 1.00 67.94 164 ARG A N 1
ATOM 1164 C CA . ARG A 1 164 ? -8.603 -10.082 20.012 1.00 67.94 164 ARG A CA 1
ATOM 1165 C C . ARG A 1 164 ? -7.468 -11.041 19.642 1.00 67.94 164 ARG A C 1
ATOM 1167 O O . ARG A 1 164 ? -6.326 -10.766 19.985 1.00 67.94 164 ARG A O 1
ATOM 1174 N N . ASN A 1 165 ? -7.773 -12.138 18.949 1.00 72.25 165 ASN A N 1
ATOM 1175 C CA . ASN A 1 165 ? -6.778 -13.154 18.610 1.00 72.25 165 ASN A CA 1
ATOM 1176 C C . ASN A 1 165 ? -5.845 -12.669 17.490 1.00 72.25 165 ASN A C 1
ATOM 1178 O O . ASN A 1 165 ? -4.639 -12.893 17.541 1.00 72.25 165 ASN A O 1
ATOM 1182 N N . LEU A 1 166 ? -6.384 -11.908 16.532 1.00 72.69 166 LEU A N 1
ATOM 1183 C CA . LEU A 1 166 ? -5.596 -11.313 15.451 1.00 72.69 166 LEU A CA 1
ATOM 1184 C C . LEU A 1 166 ? -4.544 -10.319 15.959 1.00 72.69 166 LEU A C 1
ATOM 1186 O O . LEU A 1 166 ? -3.421 -10.317 15.463 1.00 72.69 166 LEU A O 1
ATOM 1190 N N . PHE A 1 167 ? -4.866 -9.511 16.975 1.00 71.06 167 PHE A N 1
ATOM 1191 C CA . PHE A 1 167 ? -3.887 -8.593 17.569 1.00 71.06 167 PHE A CA 1
ATOM 1192 C C . PHE A 1 167 ? -2.713 -9.322 18.233 1.00 71.06 167 PHE A C 1
ATOM 1194 O O . PHE A 1 167 ? -1.581 -8.850 18.138 1.00 71.06 167 PHE A O 1
ATOM 1201 N N . PHE A 1 168 ? -2.947 -10.491 18.839 1.00 71.00 168 PHE A N 1
ATOM 1202 C CA . PHE A 1 168 ? -1.855 -11.328 19.341 1.00 71.00 168 PHE A CA 1
ATOM 1203 C C . PHE A 1 168 ? -1.001 -11.889 18.203 1.00 71.00 168 PHE A C 1
ATOM 1205 O O . PHE A 1 168 ? 0.222 -11.835 18.291 1.00 71.00 168 PHE A O 1
ATOM 1212 N N . VAL A 1 169 ? -1.620 -12.347 17.110 1.00 72.25 169 VAL A N 1
ATOM 1213 C CA . VAL A 1 169 ? -0.892 -12.827 15.923 1.00 72.25 169 VAL A CA 1
ATOM 1214 C C . VAL A 1 169 ? -0.015 -11.727 15.319 1.00 72.25 169 VAL A C 1
ATOM 1216 O O . VAL A 1 169 ? 1.153 -11.975 15.032 1.00 72.25 169 VAL A O 1
ATOM 1219 N N . PHE A 1 170 ? -0.520 -10.496 15.194 1.00 70.25 170 PHE A N 1
ATOM 1220 C CA . PHE A 1 170 ? 0.301 -9.370 14.737 1.00 70.25 170 PHE A CA 1
ATOM 1221 C C . PHE A 1 170 ? 1.460 -9.072 15.695 1.00 70.25 170 PHE A C 1
ATOM 1223 O O . PHE A 1 170 ? 2.572 -8.801 15.244 1.00 70.25 170 PHE A O 1
ATOM 1230 N N . GLY A 1 171 ? 1.228 -9.170 17.007 1.00 70.44 171 GLY A N 1
ATOM 1231 C CA . GLY A 1 171 ? 2.264 -8.996 18.027 1.00 70.44 171 GLY A CA 1
ATOM 1232 C C . GLY A 1 171 ? 3.381 -10.044 17.970 1.00 70.44 171 GLY A C 1
ATOM 1233 O O . GLY A 1 171 ? 4.518 -9.725 18.308 1.00 70.44 171 GLY A O 1
ATOM 1234 N N . LEU A 1 172 ? 3.094 -11.262 17.496 1.00 69.25 172 LEU A N 1
ATOM 1235 C CA . LEU A 1 172 ? 4.083 -12.340 17.343 1.00 69.25 172 LEU A CA 1
ATOM 1236 C C . LEU A 1 172 ? 5.075 -12.107 16.192 1.00 69.25 172 LEU A C 1
ATOM 1238 O O .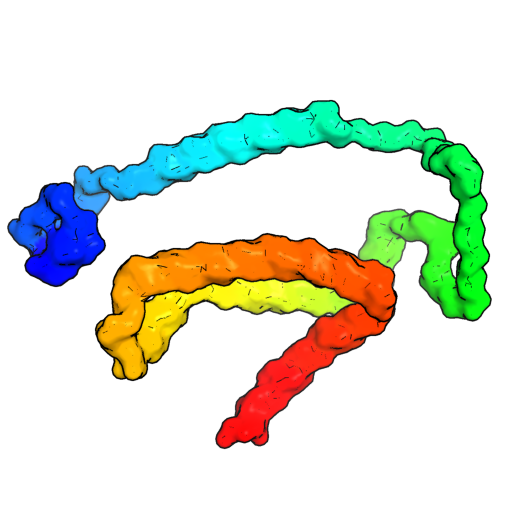 LEU A 1 172 ? 6.149 -12.707 16.191 1.00 69.25 172 LEU A O 1
ATOM 1242 N N . GLY A 1 173 ? 4.768 -11.222 15.240 1.00 68.44 173 GLY A N 1
ATOM 1243 C CA . GLY A 1 173 ? 5.669 -10.923 14.123 1.00 68.44 173 GLY A CA 1
ATOM 1244 C C . GLY A 1 173 ? 6.988 -10.274 14.560 1.00 68.44 173 GLY A C 1
ATOM 1245 O O . GLY A 1 173 ? 8.044 -10.606 14.030 1.00 68.44 173 GLY A O 1
ATOM 1246 N N . ALA A 1 174 ? 6.949 -9.397 15.567 1.00 69.81 174 ALA A N 1
ATOM 1247 C CA . ALA A 1 174 ? 8.134 -8.712 16.085 1.00 69.81 174 ALA A CA 1
ATOM 1248 C C . ALA A 1 174 ? 9.165 -9.653 16.753 1.00 69.81 174 ALA A C 1
ATOM 1250 O O . ALA A 1 174 ? 10.336 -9.595 16.373 1.00 69.81 174 ALA A O 1
ATOM 1251 N N . PRO A 1 175 ? 8.793 -10.544 17.699 1.00 69.44 175 PRO A N 1
ATOM 1252 C CA . PRO A 1 175 ? 9.743 -11.487 18.285 1.00 69.44 175 PRO A CA 1
ATOM 1253 C C . PRO A 1 175 ? 10.247 -12.522 17.274 1.00 69.44 175 PRO A C 1
ATOM 1255 O O . PRO A 1 175 ? 11.415 -12.889 17.334 1.00 69.44 175 PRO A O 1
ATOM 1258 N N . LEU A 1 176 ? 9.419 -12.953 16.314 1.00 71.69 176 LEU A N 1
ATOM 1259 C CA . LEU A 1 176 ? 9.873 -13.841 15.239 1.00 71.69 176 LEU A CA 1
ATOM 1260 C C . LEU A 1 176 ? 10.929 -13.167 14.357 1.00 71.69 176 LEU A C 1
ATOM 1262 O O . LEU A 1 176 ? 11.958 -13.777 14.085 1.00 71.69 176 LEU A O 1
ATOM 1266 N N . ALA A 1 177 ? 10.726 -11.904 13.969 1.00 69.00 177 ALA A N 1
ATOM 1267 C CA . ALA A 1 177 ? 11.713 -11.140 13.204 1.00 69.00 177 ALA A CA 1
ATOM 1268 C C . ALA A 1 177 ? 13.020 -10.921 13.987 1.00 69.00 177 ALA A C 1
ATOM 1270 O O . ALA A 1 177 ? 14.103 -11.028 13.416 1.00 69.00 177 ALA A O 1
ATOM 1271 N N . ALA A 1 178 ? 12.931 -10.674 15.298 1.00 72.81 178 ALA A N 1
ATOM 1272 C CA . ALA A 1 178 ? 14.101 -10.571 16.170 1.00 72.81 178 ALA A CA 1
ATOM 1273 C C . ALA A 1 178 ? 14.834 -11.913 16.350 1.00 72.81 178 ALA A C 1
ATOM 1275 O O . ALA A 1 178 ? 16.035 -11.913 16.604 1.00 72.81 178 ALA A O 1
ATOM 1276 N N . ALA A 1 179 ? 14.139 -13.046 16.202 1.00 77.19 179 ALA A N 1
ATOM 1277 C CA . ALA A 1 179 ? 14.719 -14.383 16.307 1.00 77.19 179 ALA A CA 1
ATOM 1278 C C . ALA A 1 179 ? 15.467 -14.833 15.037 1.00 77.19 179 ALA A C 1
ATOM 1280 O O . ALA A 1 179 ? 16.362 -15.665 15.139 1.00 77.19 179 ALA A O 1
ATOM 1281 N N . VAL A 1 180 ? 15.148 -14.276 13.860 1.00 76.69 180 VAL A N 1
ATOM 1282 C CA . VAL A 1 180 ? 15.795 -14.616 12.573 1.00 76.69 180 VAL A CA 1
ATOM 1283 C C . VAL A 1 180 ? 17.334 -14.630 12.633 1.00 76.69 180 VAL A C 1
ATOM 1285 O O . VAL A 1 180 ? 17.902 -15.647 12.240 1.00 76.69 180 VAL A O 1
ATOM 1288 N N . PRO A 1 181 ? 18.033 -13.597 13.150 1.00 79.06 181 PRO A N 1
ATOM 1289 C CA . PRO A 1 181 ? 19.500 -13.592 13.206 1.00 79.06 181 PRO A CA 1
ATOM 1290 C C . PRO A 1 181 ? 20.113 -14.636 14.149 1.00 79.06 181 PRO A C 1
ATOM 1292 O O . PRO A 1 181 ? 21.322 -14.822 14.122 1.00 79.06 181 PRO A O 1
ATOM 1295 N N . TYR A 1 182 ? 19.317 -15.298 14.992 1.00 77.56 182 TYR A N 1
ATOM 1296 C CA . TYR A 1 182 ? 19.785 -16.361 15.886 1.00 77.56 182 TYR A CA 1
ATOM 1297 C C . TYR A 1 182 ? 19.554 -17.769 15.311 1.00 77.56 182 TYR A C 1
ATOM 1299 O O . TYR A 1 182 ? 19.949 -18.750 15.938 1.00 77.56 182 TYR A O 1
ATOM 1307 N N . ILE A 1 183 ? 18.874 -17.878 14.162 1.00 68.06 183 ILE A N 1
ATOM 1308 C CA . ILE A 1 183 ? 18.528 -19.151 13.504 1.00 68.06 183 ILE A CA 1
ATOM 1309 C C . ILE A 1 183 ? 19.405 -19.398 12.257 1.00 68.06 183 ILE A C 1
ATOM 1311 O O . ILE A 1 183 ? 19.517 -20.535 11.803 1.00 68.06 183 ILE A O 1
ATOM 1315 N N . THR A 1 184 ? 20.049 -18.355 11.729 1.00 47.72 184 THR A N 1
ATOM 1316 C CA . THR A 1 184 ? 21.147 -18.426 10.742 1.00 47.72 184 THR A CA 1
ATOM 1317 C C . THR A 1 184 ? 22.500 -18.443 11.423 1.00 47.72 184 THR A C 1
ATOM 1319 O O . THR A 1 184 ? 23.349 -19.258 11.005 1.00 47.72 184 THR A O 1
#

Organism: Hemiselmis andersenii (NCBI:txid464988)

Sequence (184 aa):
MVEVVVAGASDVAKYGAGLQEGVYLVGSGSTGAGMAFCTLAGVHCAAMLVGSWFFKLPRDGWAPKGWTPPPQPAGSVVASGSMGHLQAMKTPQFYLMWTLICGNSVSGLVLISSAKTIMTDVFAGALPLVVTGAFATGYVSAISAANAGGRLGWALLSDWAGRRNLFFVFGLGAPLAAAVPYIT

Secondary structure (DSSP, 8-state):
---EEEE-HHHHHHH-TTPPSEEEETT-S--SHHHHHHHHHHHHHHHHHHHHHH--PPPTT---TT-PPPPPPTT--S-SS---HHHHHTSHHHHHHHHHHHHHHHHHHHHHHTHHHHHHHTTTTT-TTT--HHHHHHHHHHHHHHHHHHHHHHHHHHHHH-HHHHHHHHHHHHHHHHHGGGT-

Radius of gyration: 25.49 Å; chains: 1; bounding box: 64×43×61 Å

InterPro domains:
  IPR036259 MFS transporter superfamily [SSF103473] (26-180)

pLDDT: mean 75.47, std 11.61, range [41.81, 96.75]